Protein AF-A0A7Y3WJ70-F1 (afdb_monomer_lite)

pLDDT: mean 70.16, std 24.74, range [27.16, 98.25]

Sequence (239 aa):
RHREAVQLYAGLDAFKTLRSLTETLSRSGVKETTLDYTHDFANRRGMEDRRGQGESDVAPVAITREAEPIPDTTVPKPMPEPRPPTPPAVRTIADGGSLYQDRSDDKRDDERDHERRVLVAAVKTYAMSVEEVGRSKAMPAFERDWEAAKQLAPQVFKDAPAAMDVLRGRILDENADPVALANQLSTLPETFGALAGKTGLFGDNAERKHALSRIDALASHVRQSAKTWQRRLAAECGS

InterPro domains:
  IPR041533 Bartonella effector protein, BID domain [PF17841] (137-224)

Radius of gyration: 33.76 Å; chains: 1; bounding box: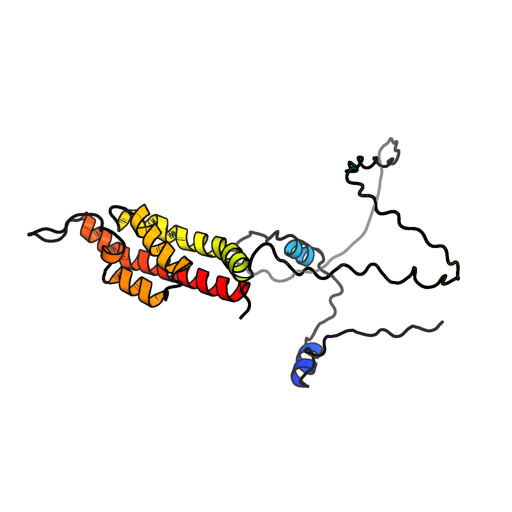 96×65×80 Å

Foldseek 3Di:
DDDDDDDDDDDPPQPPDPVSVCVVVVPPDPDPVDDCPPPVVCVVVVNDPPDDDDDDDDDDDDDDDDDYDDDDDDDDDDDDDDDDDDDDDDDDDDDDDDDDDDDDDDDDDDPPPPPPPPDDDDDPDDPDDLLRVLLVQLVVQLVVLCVQLLVLQVLQAPPSVQLSVQLVCCQRVVVHQLVVSLVCQLPPVVVSHHTPFDQDPVGTDPSNVRNNVSRNVSSVSSSVSSVSSVVSSCVSSDD

Organism: NCBI:txid1535242

Structure (mmCIF, N/CA/C/O backbone):
data_AF-A0A7Y3WJ70-F1
#
_entry.id   AF-A0A7Y3WJ70-F1
#
loop_
_atom_site.group_PDB
_atom_site.id
_atom_site.type_symbol
_atom_site.label_atom_id
_atom_site.label_alt_id
_atom_site.label_comp_id
_atom_site.label_asym_id
_atom_site.label_entity_id
_atom_site.label_seq_id
_atom_site.pdbx_PDB_ins_code
_atom_site.Cartn_x
_atom_site.Cartn_y
_atom_site.Cartn_z
_atom_site.occupancy
_atom_site.B_iso_or_equiv
_atom_site.auth_seq_id
_atom_site.auth_comp_id
_atom_site.auth_asym_id
_atom_site.auth_atom_id
_atom_site.pdbx_PDB_model_num
ATOM 1 N N . ARG A 1 1 ? 59.667 9.685 -39.565 1.00 49.00 1 ARG A N 1
ATOM 2 C CA . ARG A 1 1 ? 58.827 9.081 -38.500 1.00 49.00 1 ARG A CA 1
ATOM 3 C C . ARG A 1 1 ? 57.546 9.902 -38.424 1.00 49.00 1 ARG A C 1
ATOM 5 O O . ARG A 1 1 ? 57.574 10.969 -37.826 1.00 49.00 1 ARG A O 1
ATOM 12 N N . HIS A 1 2 ? 56.489 9.489 -39.123 1.00 39.81 2 HIS A N 1
ATOM 13 C CA . HIS A 1 2 ? 55.216 10.213 -39.088 1.00 39.81 2 HIS A CA 1
ATOM 14 C C . HIS A 1 2 ? 54.508 9.936 -37.759 1.00 39.81 2 HIS A C 1
ATOM 16 O O . HIS A 1 2 ? 54.553 8.811 -37.267 1.00 39.81 2 HIS A O 1
ATOM 22 N N . ARG A 1 3 ? 53.889 10.963 -37.170 1.00 52.44 3 ARG A N 1
ATOM 23 C CA . ARG A 1 3 ? 52.889 10.775 -36.116 1.00 52.44 3 ARG A CA 1
ATOM 24 C C . ARG A 1 3 ? 51.566 10.490 -36.812 1.00 52.44 3 ARG A C 1
ATOM 26 O O . ARG A 1 3 ? 51.105 11.316 -37.595 1.00 52.44 3 ARG A O 1
ATOM 33 N N . GLU A 1 4 ? 51.008 9.320 -36.549 1.00 49.69 4 GLU A N 1
ATOM 34 C CA . GLU A 1 4 ? 49.696 8.926 -37.052 1.00 49.69 4 GLU A CA 1
ATOM 35 C C . GLU A 1 4 ? 48.605 9.804 -36.423 1.00 49.69 4 GLU A C 1
ATOM 37 O O . GLU A 1 4 ? 48.749 10.306 -35.303 1.00 49.69 4 GLU A O 1
ATOM 42 N N . ALA A 1 5 ? 47.538 10.053 -37.182 1.00 58.72 5 ALA A N 1
ATOM 43 C CA . ALA A 1 5 ? 46.480 10.966 -36.777 1.00 58.72 5 ALA A CA 1
ATOM 44 C C . ALA A 1 5 ? 45.620 10.358 -35.659 1.00 58.72 5 ALA A C 1
ATOM 46 O O . ALA A 1 5 ? 45.110 9.248 -35.787 1.00 58.72 5 ALA A O 1
ATOM 47 N N . VAL A 1 6 ? 45.401 11.118 -34.584 1.00 56.59 6 VAL A N 1
ATOM 48 C CA . VAL A 1 6 ? 44.459 10.743 -33.523 1.00 56.59 6 VAL A CA 1
ATOM 49 C C . VAL A 1 6 ? 43.052 11.157 -33.951 1.00 56.59 6 VAL A C 1
ATOM 51 O O . VAL A 1 6 ? 42.736 12.346 -33.972 1.00 56.59 6 VAL A O 1
ATOM 54 N N . GLN A 1 7 ? 42.197 10.186 -34.274 1.00 56.03 7 GLN A N 1
ATOM 55 C CA . GLN A 1 7 ? 40.760 10.422 -34.421 1.00 56.03 7 GLN A CA 1
ATOM 56 C C . GLN A 1 7 ? 40.074 10.309 -33.056 1.00 56.03 7 GLN A C 1
ATOM 58 O O . GLN A 1 7 ? 40.053 9.245 -32.441 1.00 56.03 7 GLN A O 1
ATOM 63 N N . LEU A 1 8 ? 39.495 11.416 -32.590 1.00 55.94 8 LEU A N 1
ATOM 64 C CA . LEU A 1 8 ? 38.600 11.424 -31.436 1.00 55.94 8 LEU A CA 1
ATOM 65 C C . LEU A 1 8 ? 37.210 10.971 -31.889 1.00 55.94 8 LEU A C 1
ATOM 67 O O . LEU A 1 8 ? 36.551 11.668 -32.660 1.00 55.94 8 LEU A O 1
ATOM 71 N N . TYR A 1 9 ? 36.762 9.814 -31.405 1.00 47.84 9 TYR A N 1
ATOM 72 C CA . TYR A 1 9 ? 35.412 9.323 -31.665 1.00 47.84 9 TYR A CA 1
ATOM 73 C C . TYR A 1 9 ? 34.457 9.848 -30.589 1.00 47.84 9 TYR A C 1
ATOM 75 O O . TYR A 1 9 ? 34.466 9.380 -29.452 1.00 47.84 9 TYR A O 1
ATOM 83 N N . ALA A 1 10 ? 33.637 10.832 -30.950 1.00 57.16 10 ALA A N 1
ATOM 84 C CA . ALA A 1 10 ? 32.556 11.347 -30.119 1.00 57.16 10 ALA A CA 1
ATOM 85 C C . ALA A 1 10 ? 31.224 11.130 -30.844 1.00 57.16 10 ALA A C 1
ATOM 87 O O . ALA A 1 10 ? 31.125 11.358 -32.050 1.00 57.16 10 ALA A O 1
ATOM 88 N N . GLY A 1 11 ? 30.204 10.666 -30.118 1.00 49.38 11 GLY A N 1
ATOM 89 C CA . GLY A 1 11 ? 28.894 10.381 -30.702 1.00 49.38 11 GLY A CA 1
ATOM 90 C C . GLY A 1 11 ? 28.238 11.635 -31.287 1.00 49.38 11 GLY A C 1
ATOM 91 O O . GLY A 1 11 ? 28.309 12.709 -30.692 1.00 49.38 11 GLY A O 1
ATOM 92 N N . LEU A 1 12 ? 27.552 11.476 -32.425 1.00 55.47 12 LEU A N 1
ATOM 93 C CA . LEU A 1 12 ? 26.879 12.553 -33.174 1.00 55.47 12 LEU A CA 1
ATOM 94 C C . LEU A 1 12 ? 25.876 13.383 -32.347 1.00 55.47 12 LEU A C 1
ATOM 96 O O . LEU A 1 12 ? 25.524 14.490 -32.744 1.00 55.47 12 LEU A O 1
ATOM 100 N N . ASP A 1 13 ? 25.427 12.876 -31.198 1.00 55.19 13 ASP A N 1
ATOM 101 C CA . ASP A 1 13 ? 24.514 13.578 -30.293 1.00 55.19 13 ASP A CA 1
ATOM 102 C C . ASP A 1 13 ? 25.192 14.657 -29.419 1.00 55.19 13 ASP A C 1
ATOM 104 O O . ASP A 1 13 ? 24.539 15.606 -28.992 1.00 55.19 13 ASP A O 1
ATOM 108 N N . ALA A 1 14 ? 26.510 14.579 -29.189 1.00 55.69 14 ALA A N 1
ATOM 109 C CA . ALA A 1 14 ? 27.206 15.445 -28.225 1.00 55.69 14 ALA A CA 1
ATOM 110 C C . ALA A 1 14 ? 27.306 16.930 -28.647 1.00 55.69 14 ALA A C 1
ATOM 112 O O . ALA A 1 14 ? 27.435 17.820 -27.801 1.00 55.69 14 ALA A O 1
ATOM 113 N N . PHE A 1 15 ? 27.238 17.219 -29.952 1.00 59.03 15 PHE A N 1
ATOM 114 C CA . PHE A 1 15 ? 27.574 18.535 -30.519 1.00 59.03 15 PHE A CA 1
ATOM 115 C C . PHE A 1 15 ? 26.487 19.122 -31.432 1.00 59.03 15 PHE A C 1
ATOM 117 O O . PHE A 1 15 ? 26.787 19.898 -32.337 1.00 59.03 15 PHE A O 1
ATOM 124 N N . LYS A 1 16 ? 25.211 18.782 -31.194 1.00 66.25 16 LYS A N 1
ATOM 125 C CA . LYS A 1 16 ? 24.072 19.280 -31.994 1.00 66.25 16 LYS A CA 1
ATOM 126 C C . LYS A 1 16 ? 23.932 20.811 -32.019 1.00 66.25 16 LYS A C 1
ATOM 128 O O . LYS A 1 16 ? 23.348 21.341 -32.960 1.00 66.25 16 LYS A O 1
ATOM 133 N N . THR A 1 17 ? 24.469 21.522 -31.025 1.00 73.69 17 THR A N 1
ATOM 134 C CA . THR A 1 17 ? 24.336 22.981 -30.904 1.00 73.69 17 THR A CA 1
ATOM 135 C C . THR A 1 17 ? 25.665 23.614 -30.509 1.00 73.69 17 THR A C 1
ATOM 137 O O . THR A 1 17 ? 26.356 23.114 -29.626 1.00 73.69 17 THR A O 1
ATOM 140 N N . LEU A 1 18 ? 25.985 24.783 -31.076 1.00 74.50 18 LEU A N 1
ATOM 141 C CA . LEU A 1 18 ? 27.206 25.537 -30.752 1.00 74.50 18 LEU A CA 1
ATOM 142 C C . LEU A 1 18 ? 27.338 25.793 -29.234 1.00 74.50 18 LEU A C 1
ATOM 144 O O . LEU A 1 18 ? 28.426 25.671 -28.687 1.00 74.50 18 LEU A O 1
ATOM 148 N N . ARG A 1 19 ? 26.214 26.004 -28.527 1.00 69.00 19 ARG A N 1
ATOM 149 C CA . ARG A 1 19 ? 26.163 26.095 -27.056 1.00 69.00 19 ARG A CA 1
ATOM 150 C C . ARG A 1 19 ? 26.680 24.834 -26.340 1.00 69.00 19 ARG A C 1
ATOM 152 O O . ARG A 1 19 ? 27.421 25.004 -25.384 1.00 69.00 19 ARG A O 1
ATOM 159 N N . SER A 1 20 ? 26.341 23.611 -26.771 1.00 69.00 20 SER A N 1
ATOM 160 C CA . SER A 1 20 ? 26.819 22.386 -26.092 1.00 69.00 20 SER A CA 1
ATOM 161 C C . SER A 1 20 ? 28.305 22.132 -26.355 1.00 69.00 20 SER A C 1
ATOM 163 O O . SER A 1 20 ? 29.033 21.676 -25.472 1.00 69.00 20 SER A O 1
ATOM 165 N N . LEU A 1 21 ? 28.788 22.509 -27.544 1.00 69.56 21 LEU A N 1
ATOM 166 C CA . LEU A 1 21 ? 30.216 22.533 -27.853 1.00 69.56 21 LEU A CA 1
ATOM 167 C C . LEU A 1 21 ? 30.958 23.557 -26.976 1.00 69.56 21 LEU A C 1
ATOM 169 O O . LEU A 1 21 ? 31.993 23.231 -26.403 1.00 69.56 21 LEU A O 1
ATOM 173 N N . THR A 1 22 ? 30.424 24.771 -26.809 1.00 71.19 22 THR A N 1
ATOM 174 C CA . THR A 1 22 ? 31.002 25.754 -25.882 1.00 71.19 22 THR A CA 1
ATOM 175 C C . THR A 1 22 ? 30.964 25.243 -24.445 1.00 71.19 22 THR A C 1
ATOM 177 O O . THR A 1 22 ? 31.987 25.269 -23.788 1.00 71.19 22 THR A O 1
ATOM 180 N N . GLU A 1 23 ? 29.848 24.710 -23.954 1.00 69.31 23 GLU A N 1
ATOM 181 C CA . GLU A 1 23 ? 29.721 24.228 -22.571 1.00 69.31 23 GLU A CA 1
ATOM 182 C C . GLU A 1 23 ? 30.689 23.076 -22.243 1.00 69.31 23 GLU A C 1
ATOM 184 O O . GLU A 1 23 ? 31.292 23.060 -21.170 1.00 69.31 23 GLU A O 1
ATOM 189 N N . THR A 1 24 ? 30.923 22.161 -23.190 1.00 66.12 24 THR A N 1
ATOM 190 C CA . THR A 1 24 ? 31.917 21.082 -23.034 1.00 66.12 24 THR A CA 1
ATOM 191 C C . THR A 1 24 ? 33.363 21.584 -23.093 1.00 66.12 24 THR A C 1
ATOM 193 O O . THR A 1 24 ? 34.186 21.126 -22.299 1.00 66.12 24 THR A O 1
ATOM 196 N N . LEU A 1 25 ? 33.681 22.543 -23.972 1.00 64.62 25 LEU A N 1
ATOM 197 C CA . LEU A 1 25 ? 35.025 23.131 -24.103 1.00 64.62 25 LEU A CA 1
ATOM 198 C C . LEU A 1 25 ? 35.341 24.211 -23.051 1.00 64.62 25 LEU A C 1
ATOM 200 O O . LEU A 1 25 ? 36.508 24.454 -22.755 1.00 64.62 25 LEU A O 1
ATOM 204 N N . SER A 1 26 ? 34.323 24.859 -22.483 1.00 62.66 26 SER A N 1
ATOM 205 C CA . SER A 1 26 ? 34.432 25.921 -21.474 1.00 62.66 26 SER A CA 1
ATOM 206 C C . SER A 1 26 ? 34.402 25.400 -20.038 1.00 62.66 26 SER A C 1
ATOM 208 O O . SER A 1 26 ? 34.471 26.209 -19.112 1.00 62.66 26 SER A O 1
ATOM 210 N N . ARG A 1 27 ? 34.373 24.076 -19.815 1.00 59.94 27 ARG A N 1
ATOM 211 C CA . ARG A 1 27 ? 34.758 23.519 -18.510 1.00 59.94 27 ARG A CA 1
ATOM 212 C C . ARG A 1 27 ? 36.210 23.923 -18.258 1.00 59.94 27 ARG A C 1
ATOM 214 O O . ARG A 1 27 ? 37.121 23.379 -18.879 1.00 59.94 27 ARG A O 1
ATOM 221 N N . SER A 1 28 ? 36.415 24.891 -17.366 1.00 54.97 28 SER A N 1
ATOM 222 C CA . SER A 1 28 ? 37.716 25.471 -17.023 1.00 54.97 28 SER A CA 1
ATOM 223 C C . SER A 1 28 ? 38.567 24.493 -16.206 1.00 54.97 28 SER A C 1
ATOM 225 O O . SER A 1 28 ? 38.854 24.711 -15.030 1.00 54.97 28 SER A O 1
ATOM 227 N N . GLY A 1 29 ? 38.943 23.382 -16.835 1.00 53.50 29 GLY A N 1
ATOM 228 C CA . GLY A 1 29 ? 39.847 22.395 -16.280 1.00 53.50 29 GLY A CA 1
ATOM 229 C C . GLY A 1 29 ? 41.272 22.924 -16.307 1.00 53.50 29 GLY A C 1
ATOM 230 O O . GLY A 1 29 ? 41.981 22.766 -17.304 1.00 53.50 29 GLY A O 1
ATOM 231 N N . VAL A 1 30 ? 41.715 23.487 -15.180 1.00 54.38 30 VAL A N 1
ATOM 232 C CA . VAL A 1 30 ? 43.126 23.363 -14.799 1.00 54.38 30 VAL A CA 1
ATOM 233 C C . VAL A 1 30 ? 43.472 21.880 -14.912 1.00 54.38 30 VAL A C 1
ATOM 235 O O . VAL A 1 30 ? 42.734 21.028 -14.417 1.00 54.38 30 VAL A O 1
ATOM 238 N N . LYS A 1 31 ? 44.545 21.557 -15.637 1.00 53.59 31 LYS A N 1
ATOM 239 C CA . LYS A 1 31 ? 44.941 20.167 -15.867 1.00 53.59 31 LYS A CA 1
ATOM 240 C C . LYS A 1 31 ? 45.586 19.597 -14.610 1.00 53.59 31 LYS A C 1
ATOM 242 O O . LYS A 1 31 ? 46.809 19.524 -14.530 1.00 53.59 31 LYS A O 1
ATOM 247 N N . GLU A 1 32 ? 44.769 19.173 -13.655 1.00 51.19 32 GLU A N 1
ATOM 248 C CA . GLU A 1 32 ? 45.235 18.245 -12.634 1.00 51.19 32 GLU A CA 1
ATOM 249 C C . GLU A 1 32 ? 45.581 16.919 -13.315 1.00 51.19 32 GLU A C 1
ATOM 251 O O . GLU A 1 32 ? 44.757 16.288 -13.977 1.00 51.19 32 GLU A O 1
ATOM 256 N N . THR A 1 33 ? 46.852 16.535 -13.226 1.00 58.53 33 THR A N 1
ATOM 257 C CA . THR A 1 33 ? 47.396 15.327 -13.861 1.00 58.53 33 THR A CA 1
ATOM 258 C C . THR A 1 33 ? 47.302 14.092 -12.963 1.00 58.53 33 THR A C 1
ATOM 260 O O . THR A 1 33 ? 47.876 13.054 -13.288 1.00 58.53 33 THR A O 1
ATOM 263 N N . THR A 1 34 ? 46.600 14.201 -11.836 1.00 56.38 34 THR A N 1
ATOM 264 C CA . THR A 1 34 ? 46.362 13.109 -10.890 1.00 56.38 34 THR A CA 1
ATOM 265 C C . THR A 1 34 ? 45.052 12.434 -11.261 1.00 56.38 34 THR A C 1
ATOM 267 O O . THR A 1 34 ? 43.979 13.010 -11.125 1.00 56.38 34 THR A O 1
ATOM 270 N N . LEU A 1 35 ? 45.144 11.218 -11.792 1.00 62.56 35 LEU A N 1
ATOM 271 C CA . LEU A 1 35 ? 43.977 10.448 -12.200 1.00 62.56 35 LEU A CA 1
ATOM 272 C C . LEU A 1 35 ? 43.551 9.568 -11.016 1.00 62.56 35 LEU A C 1
ATOM 274 O O . LEU A 1 35 ? 44.241 8.603 -10.689 1.00 62.56 35 LEU A O 1
ATOM 278 N N . ASP A 1 36 ? 42.439 9.914 -10.362 1.00 55.78 36 ASP A N 1
ATOM 279 C CA . ASP A 1 36 ? 41.908 9.187 -9.198 1.00 55.78 36 ASP A CA 1
ATOM 280 C C . ASP A 1 36 ? 41.272 7.845 -9.598 1.00 55.78 36 ASP A C 1
ATOM 282 O O . ASP A 1 36 ? 40.054 7.658 -9.640 1.00 55.78 36 ASP A O 1
ATOM 286 N N . TYR A 1 37 ? 42.133 6.864 -9.881 1.00 50.88 37 TYR A N 1
ATOM 287 C CA . TYR A 1 37 ? 41.747 5.496 -10.246 1.00 50.88 37 TYR A CA 1
ATOM 288 C C . TYR A 1 37 ? 40.945 4.759 -9.156 1.00 50.88 37 TYR A C 1
ATOM 290 O O . TYR A 1 37 ? 40.334 3.731 -9.440 1.00 50.88 37 TYR A O 1
ATOM 298 N N . THR A 1 38 ? 40.951 5.240 -7.912 1.00 57.88 38 THR A N 1
ATOM 299 C CA . THR A 1 38 ? 40.309 4.600 -6.752 1.00 57.88 38 THR A CA 1
ATOM 300 C C . THR A 1 38 ? 38.786 4.745 -6.772 1.00 57.88 38 THR A C 1
ATOM 302 O O . THR A 1 38 ? 38.076 3.758 -6.573 1.00 57.88 38 THR A O 1
ATOM 305 N N . HIS A 1 39 ? 38.274 5.943 -7.064 1.00 54.75 39 HIS A N 1
ATOM 306 C CA . HIS A 1 39 ? 36.840 6.241 -7.002 1.00 54.75 39 HIS A CA 1
ATOM 307 C C . HIS A 1 39 ? 36.058 5.579 -8.153 1.00 54.75 39 HIS A C 1
ATOM 309 O O . HIS A 1 39 ? 35.032 4.930 -7.934 1.00 54.75 39 HIS A O 1
ATOM 315 N N . ASP A 1 40 ? 36.591 5.645 -9.378 1.00 58.12 40 ASP A N 1
ATOM 316 C CA . ASP A 1 40 ? 35.952 5.049 -10.563 1.00 58.12 40 ASP A CA 1
ATOM 317 C C . ASP A 1 40 ? 35.996 3.502 -10.541 1.00 58.12 40 ASP A C 1
ATOM 319 O O . ASP A 1 40 ? 35.135 2.829 -11.115 1.00 58.12 40 ASP A O 1
ATOM 323 N N . PHE A 1 41 ? 36.967 2.918 -9.824 1.00 59.12 41 PHE A N 1
ATOM 324 C CA . PHE A 1 41 ? 37.061 1.474 -9.587 1.00 59.12 41 PHE A CA 1
ATOM 325 C C . PHE A 1 41 ? 36.022 0.970 -8.570 1.00 59.12 41 PHE A C 1
ATOM 327 O O . PHE A 1 41 ? 35.424 -0.089 -8.785 1.00 59.12 41 PHE A O 1
ATOM 334 N N . ALA A 1 42 ? 35.770 1.725 -7.493 1.00 58.09 42 ALA A N 1
ATOM 335 C CA . ALA A 1 42 ? 34.791 1.366 -6.462 1.00 58.09 42 ALA A CA 1
ATOM 336 C C . ALA A 1 42 ? 33.353 1.332 -7.015 1.00 58.09 42 ALA A C 1
ATOM 338 O O . ALA A 1 42 ? 32.647 0.326 -6.861 1.00 58.09 42 ALA A O 1
ATOM 339 N N . ASN A 1 43 ? 32.962 2.373 -7.763 1.00 59.28 43 ASN A N 1
ATOM 340 C CA . ASN A 1 43 ? 31.630 2.486 -8.369 1.00 59.28 43 ASN A CA 1
ATOM 341 C C . ASN A 1 43 ? 31.309 1.315 -9.316 1.00 59.28 43 ASN A C 1
ATOM 343 O O . ASN A 1 43 ? 30.205 0.770 -9.277 1.00 59.28 43 ASN A O 1
ATOM 347 N N . ARG A 1 44 ? 32.279 0.844 -10.116 1.00 65.19 44 ARG A N 1
ATOM 348 C CA . ARG A 1 44 ? 32.072 -0.283 -11.052 1.00 65.19 44 ARG A CA 1
ATOM 349 C C . ARG A 1 44 ? 31.923 -1.652 -10.379 1.00 65.19 44 ARG A C 1
ATOM 351 O O . ARG A 1 44 ? 31.487 -2.592 -11.042 1.00 65.19 44 ARG A O 1
ATOM 358 N N . ARG A 1 45 ? 32.264 -1.787 -9.092 1.00 62.62 45 ARG A N 1
ATOM 359 C CA . ARG A 1 45 ? 32.023 -3.007 -8.295 1.00 62.62 45 ARG A CA 1
ATOM 360 C C . ARG A 1 45 ? 30.820 -2.913 -7.352 1.00 62.62 45 ARG A C 1
ATOM 362 O O . ARG A 1 45 ? 30.529 -3.903 -6.686 1.00 62.62 45 ARG A O 1
ATOM 369 N N . GLY A 1 46 ? 30.127 -1.774 -7.287 1.00 51.12 46 GLY A N 1
ATOM 370 C CA . GLY A 1 46 ? 29.004 -1.579 -6.361 1.00 51.12 46 GLY A CA 1
ATOM 371 C C . GLY A 1 46 ? 29.421 -1.528 -4.885 1.00 51.12 46 GLY A C 1
ATOM 372 O O . GLY A 1 46 ? 28.628 -1.878 -4.015 1.00 51.12 46 GLY A O 1
ATOM 373 N N . MET A 1 47 ? 30.664 -1.123 -4.605 1.00 54.19 47 MET A N 1
ATOM 374 C CA . MET A 1 47 ? 31.163 -0.903 -3.246 1.00 54.19 47 MET A CA 1
ATOM 375 C C . MET A 1 47 ? 31.042 0.585 -2.912 1.00 54.19 47 MET A C 1
ATOM 377 O O . MET A 1 47 ? 31.953 1.361 -3.176 1.00 54.19 47 MET A O 1
ATOM 381 N N . GLU A 1 48 ? 29.885 0.977 -2.384 1.00 52.75 48 GLU A N 1
ATOM 382 C CA . GLU A 1 48 ? 29.591 2.360 -1.997 1.00 52.75 48 GLU A CA 1
ATOM 383 C C . GLU A 1 48 ? 30.151 2.648 -0.589 1.00 52.75 48 GLU A C 1
ATOM 385 O O . GLU A 1 48 ? 29.888 1.896 0.358 1.00 52.75 48 GLU A O 1
ATOM 390 N N . ASP A 1 49 ? 30.925 3.727 -0.433 1.00 50.91 49 ASP A N 1
ATOM 391 C CA . ASP A 1 49 ? 31.521 4.112 0.852 1.00 50.91 49 ASP A CA 1
ATOM 392 C C . ASP A 1 49 ? 30.445 4.572 1.849 1.00 50.91 49 ASP A C 1
ATOM 394 O O . ASP A 1 49 ? 30.028 5.730 1.890 1.00 50.91 49 ASP A O 1
ATOM 398 N N . ARG A 1 50 ? 30.000 3.656 2.718 1.00 52.66 50 ARG A N 1
ATOM 399 C CA . ARG A 1 50 ? 29.064 3.963 3.810 1.00 52.66 50 ARG A CA 1
ATOM 400 C C . ARG A 1 50 ? 29.761 4.696 4.968 1.00 52.66 50 ARG A C 1
ATOM 402 O O . ARG A 1 50 ? 29.941 4.130 6.049 1.00 52.66 50 ARG A O 1
ATOM 409 N N . ARG A 1 51 ? 30.095 5.973 4.762 1.00 40.69 51 ARG A N 1
ATOM 410 C CA . ARG A 1 51 ? 30.339 7.006 5.792 1.00 40.69 51 ARG A CA 1
ATOM 411 C C . ARG A 1 51 ? 29.904 8.353 5.195 1.00 40.69 51 ARG A C 1
ATOM 413 O O . ARG A 1 51 ? 30.249 8.640 4.064 1.00 40.69 51 ARG A O 1
ATOM 420 N N . GLY A 1 52 ? 29.140 9.217 5.849 1.00 37.94 52 GLY A N 1
ATOM 421 C CA . GLY A 1 52 ? 28.837 9.332 7.274 1.00 37.94 52 GLY A CA 1
ATOM 422 C C . GLY A 1 52 ? 28.993 10.808 7.650 1.00 37.94 52 GLY A C 1
ATOM 423 O O . GLY A 1 52 ? 30.076 11.354 7.489 1.00 37.94 52 GLY A O 1
ATOM 424 N N . GLN A 1 53 ? 27.906 11.452 8.078 1.00 39.19 53 GLN A N 1
ATOM 425 C CA . GLN A 1 53 ? 27.828 12.890 8.381 1.00 39.19 53 GLN A CA 1
ATOM 426 C C . GLN A 1 53 ? 28.925 13.390 9.342 1.00 39.19 53 GLN A C 1
ATOM 428 O O . GLN A 1 53 ? 29.196 12.741 10.350 1.00 39.19 53 GLN A O 1
ATOM 433 N N . GLY A 1 54 ? 29.471 14.582 9.076 1.00 33.97 54 GLY A N 1
ATOM 434 C CA . GLY A 1 54 ? 30.354 15.312 9.993 1.00 33.97 54 GLY A CA 1
ATOM 435 C C . GLY A 1 54 ? 30.838 16.642 9.405 1.00 33.97 54 GLY A C 1
ATOM 436 O O . GLY A 1 54 ? 31.382 16.667 8.305 1.00 33.97 54 GLY A O 1
ATOM 437 N N . GLU A 1 55 ? 30.611 17.743 10.121 1.00 39.50 55 GLU A N 1
ATOM 438 C CA . GLU A 1 55 ? 31.090 19.093 9.782 1.00 39.50 55 GLU A CA 1
ATOM 439 C C . GLU A 1 55 ? 32.602 19.250 10.025 1.00 39.50 55 GLU A C 1
ATOM 441 O O . GLU A 1 55 ? 33.154 18.586 10.903 1.00 39.50 55 GLU A O 1
ATOM 446 N N . SER A 1 56 ? 33.254 20.197 9.333 1.00 34.38 56 SER A N 1
ATOM 447 C CA . SER A 1 56 ? 33.884 21.408 9.929 1.00 34.38 56 SER A CA 1
ATOM 448 C C . SER A 1 56 ? 35.031 21.997 9.083 1.00 34.38 56 SER A C 1
ATOM 450 O O . SER A 1 56 ? 35.727 21.289 8.358 1.00 34.38 56 SER A O 1
ATOM 452 N N . ASP A 1 57 ? 35.205 23.321 9.179 1.00 38.88 57 ASP A N 1
ATOM 453 C CA . ASP A 1 57 ? 36.304 24.097 8.585 1.00 38.88 57 ASP A CA 1
ATOM 454 C C . ASP A 1 57 ? 37.698 23.638 9.047 1.00 38.88 57 ASP A C 1
ATOM 456 O O . ASP A 1 57 ? 37.960 23.636 10.249 1.00 38.88 57 ASP A O 1
ATOM 460 N N . VAL A 1 58 ? 38.644 23.459 8.110 1.00 35.25 58 VAL A N 1
ATOM 461 C CA . VAL A 1 58 ? 40.057 23.852 8.317 1.00 35.25 58 VAL A CA 1
ATOM 462 C C . VAL A 1 58 ? 40.692 24.321 6.995 1.00 35.25 58 VAL A C 1
ATOM 464 O O . VAL A 1 58 ? 40.535 23.695 5.950 1.00 35.25 58 VAL A O 1
ATOM 467 N N . ALA A 1 59 ? 41.438 25.428 7.056 1.00 31.52 59 ALA A N 1
ATOM 468 C CA . ALA A 1 59 ? 42.202 26.023 5.954 1.00 31.52 59 ALA A CA 1
ATOM 469 C C . ALA A 1 59 ? 43.471 25.212 5.567 1.00 31.52 59 ALA A C 1
ATOM 471 O O . ALA A 1 59 ? 43.954 24.410 6.369 1.00 31.52 59 ALA A O 1
ATOM 472 N N . PRO A 1 60 ? 44.065 25.423 4.372 1.00 35.28 60 PRO A N 1
ATOM 473 C CA . PRO A 1 60 ? 45.237 24.664 3.927 1.00 35.28 60 PRO A CA 1
ATOM 474 C C . PRO A 1 60 ? 46.540 25.159 4.575 1.00 35.28 60 PRO A C 1
ATOM 476 O O . PRO A 1 60 ? 46.790 26.363 4.640 1.00 35.28 60 PRO A O 1
ATOM 479 N N . VAL A 1 61 ? 47.424 24.233 4.970 1.00 32.03 61 VAL A N 1
ATOM 480 C CA . VAL A 1 61 ? 48.772 24.553 5.477 1.00 32.03 61 VAL A CA 1
ATOM 481 C C . VAL A 1 61 ? 49.865 23.830 4.682 1.00 32.03 61 VAL A C 1
ATOM 483 O O . VAL A 1 61 ? 49.939 22.609 4.664 1.00 32.03 61 VAL A O 1
ATOM 486 N N . ALA A 1 62 ? 50.683 24.669 4.041 1.00 29.55 62 ALA A N 1
ATOM 487 C CA . ALA A 1 62 ? 52.087 24.572 3.618 1.00 29.55 62 ALA A CA 1
ATOM 488 C C . ALA A 1 62 ? 52.837 23.220 3.493 1.00 29.55 62 ALA A C 1
ATOM 490 O O . ALA A 1 62 ? 52.825 22.351 4.358 1.00 29.55 62 ALA A O 1
ATOM 491 N N . ILE A 1 63 ? 53.658 23.168 2.436 1.00 33.97 63 ILE A N 1
ATOM 492 C CA . ILE A 1 63 ? 54.646 22.131 2.105 1.00 33.97 63 ILE A CA 1
ATOM 493 C C . ILE A 1 63 ? 56.046 22.530 2.615 1.00 33.97 63 ILE A C 1
ATOM 495 O O . ILE A 1 63 ? 56.515 23.615 2.275 1.00 33.97 63 ILE A O 1
ATOM 499 N N . THR A 1 64 ? 56.755 21.601 3.268 1.00 29.95 64 THR A N 1
ATOM 500 C CA . THR A 1 64 ? 58.223 21.603 3.507 1.00 29.95 64 THR A CA 1
ATOM 501 C C . THR A 1 64 ? 58.652 20.117 3.547 1.00 29.95 64 THR A C 1
ATOM 503 O O . THR A 1 64 ? 58.035 19.356 4.284 1.00 29.95 64 THR A O 1
ATOM 506 N N . ARG A 1 65 ? 59.451 19.549 2.620 1.00 31.14 65 ARG A N 1
ATOM 507 C CA . ARG A 1 65 ? 60.940 19.554 2.536 1.00 31.14 65 ARG A CA 1
ATOM 508 C C . ARG A 1 65 ? 61.649 19.116 3.851 1.00 31.14 65 ARG A C 1
ATOM 510 O O . ARG A 1 65 ? 61.195 19.519 4.908 1.00 31.14 65 ARG A O 1
ATOM 517 N N . GLU A 1 66 ? 62.757 18.351 3.899 1.00 27.95 66 GLU A N 1
ATOM 518 C CA . GLU A 1 66 ? 63.638 17.729 2.881 1.00 27.95 66 GLU A CA 1
ATOM 519 C C . GLU A 1 66 ? 64.616 16.651 3.483 1.00 27.95 66 GLU A C 1
ATOM 521 O O . GLU A 1 66 ? 64.944 16.722 4.658 1.00 27.95 66 GLU A O 1
ATOM 526 N N . ALA A 1 67 ? 65.046 15.669 2.660 1.00 30.84 67 ALA A N 1
ATOM 527 C CA . ALA A 1 67 ? 66.309 14.863 2.622 1.00 30.84 67 ALA A CA 1
ATOM 528 C C . ALA A 1 67 ? 66.991 14.110 3.832 1.00 30.84 67 ALA A C 1
ATOM 530 O O . ALA A 1 67 ? 67.582 14.736 4.700 1.00 30.84 67 ALA A O 1
ATOM 531 N N . GLU A 1 68 ? 67.137 12.767 3.673 1.00 29.95 68 GLU A N 1
ATOM 532 C CA . GLU A 1 68 ? 68.364 11.903 3.859 1.00 29.95 68 GLU A CA 1
ATOM 533 C C . GLU A 1 68 ? 69.022 11.629 5.274 1.00 29.95 68 GLU A C 1
ATOM 535 O O . GLU A 1 68 ? 68.604 12.236 6.253 1.00 29.95 68 GLU A O 1
ATOM 540 N N . PRO A 1 69 ? 70.051 10.731 5.453 1.00 37.00 69 PRO A N 1
ATOM 541 C CA . PRO A 1 69 ? 70.088 9.254 5.210 1.00 37.00 69 PRO A CA 1
ATOM 542 C C . PRO A 1 69 ? 70.884 8.361 6.260 1.00 37.00 69 PRO A C 1
ATOM 544 O O . PRO A 1 69 ? 71.519 8.894 7.161 1.00 37.00 69 PRO A O 1
ATOM 547 N N . ILE A 1 70 ? 70.951 7.013 6.049 1.00 34.16 70 ILE A N 1
ATOM 548 C CA . ILE A 1 70 ? 71.867 5.929 6.607 1.00 34.16 70 ILE A CA 1
ATOM 549 C C . ILE A 1 70 ? 71.963 5.657 8.153 1.00 34.16 70 ILE A C 1
ATOM 551 O O . ILE A 1 70 ? 71.575 6.525 8.926 1.00 34.16 70 ILE A O 1
ATOM 555 N N . PRO A 1 71 ? 72.524 4.512 8.670 1.00 38.62 71 PRO A N 1
ATOM 556 C CA . PRO A 1 71 ? 72.828 3.184 8.079 1.00 38.62 71 PRO A CA 1
ATOM 557 C C . PRO A 1 71 ? 72.442 1.891 8.881 1.00 38.62 71 PRO A C 1
ATOM 559 O O . PRO A 1 71 ? 72.421 1.844 10.105 1.00 38.62 71 PRO A O 1
ATOM 562 N N . ASP A 1 72 ? 72.253 0.824 8.094 1.00 27.16 72 ASP A N 1
ATOM 563 C CA . ASP A 1 72 ? 72.462 -0.641 8.245 1.00 27.16 72 ASP A CA 1
ATOM 564 C C . ASP A 1 72 ? 72.854 -1.334 9.582 1.00 27.16 72 ASP A C 1
ATOM 566 O O . ASP A 1 72 ? 73.877 -1.036 10.200 1.00 27.16 72 ASP A O 1
ATOM 570 N N . THR A 1 73 ? 72.077 -2.382 9.919 1.00 28.95 73 THR A N 1
ATOM 571 C CA . THR A 1 73 ? 72.459 -3.681 10.546 1.00 28.95 73 THR A CA 1
ATOM 572 C C . THR A 1 73 ? 71.185 -4.551 10.736 1.00 28.95 73 THR A C 1
ATOM 574 O O . THR A 1 73 ? 70.151 -4.019 11.124 1.00 28.95 73 THR A O 1
ATOM 577 N N . THR A 1 74 ? 71.102 -5.880 10.527 1.00 30.11 74 THR A N 1
ATOM 578 C CA . THR A 1 74 ? 71.982 -6.871 9.854 1.00 30.11 74 THR A CA 1
ATOM 579 C C . THR A 1 74 ? 71.191 -8.167 9.518 1.00 30.11 74 THR A C 1
ATOM 581 O O . THR A 1 74 ? 70.567 -8.714 10.416 1.00 30.11 74 THR A O 1
ATOM 584 N N . VAL A 1 75 ? 71.276 -8.660 8.264 1.00 38.19 75 VAL A N 1
ATOM 585 C CA . VAL A 1 75 ? 71.570 -10.059 7.784 1.00 38.19 75 VAL A CA 1
ATOM 586 C C . VAL A 1 75 ? 70.824 -11.302 8.387 1.00 38.19 75 VAL A C 1
ATOM 588 O O . VAL A 1 75 ? 70.713 -11.362 9.605 1.00 38.19 75 VAL A O 1
ATOM 591 N N . PRO A 1 76 ? 70.437 -12.387 7.630 1.00 40.47 76 PRO A N 1
ATOM 592 C CA . PRO A 1 76 ? 70.619 -12.720 6.192 1.00 40.47 76 PRO A CA 1
ATOM 593 C C . PRO A 1 76 ? 69.356 -13.142 5.365 1.00 40.47 76 PRO A C 1
ATOM 595 O O . PRO A 1 76 ? 68.269 -13.396 5.873 1.00 40.47 76 PRO A O 1
ATOM 598 N N . LYS A 1 77 ? 69.583 -13.290 4.044 1.00 34.22 77 LYS A N 1
ATOM 599 C CA . LYS A 1 77 ? 68.771 -13.926 2.962 1.00 34.22 77 LYS A CA 1
ATOM 600 C C . LYS A 1 77 ? 68.616 -15.476 3.138 1.00 34.22 77 LYS A C 1
ATOM 602 O O . LYS A 1 77 ? 69.347 -16.000 3.976 1.00 34.22 77 LYS A O 1
ATOM 607 N N . PRO A 1 78 ? 67.794 -16.244 2.352 1.00 37.06 78 PRO A N 1
ATOM 608 C CA . PRO A 1 78 ? 67.554 -16.081 0.903 1.00 37.06 78 PRO A CA 1
ATOM 609 C C . PRO A 1 78 ? 66.125 -16.278 0.331 1.00 37.06 78 PRO A C 1
ATOM 611 O O . PRO A 1 78 ? 65.231 -16.872 0.918 1.00 37.06 78 PRO A O 1
ATOM 614 N N . MET A 1 79 ? 65.992 -15.791 -0.908 1.00 34.72 79 MET A N 1
ATOM 615 C CA . MET A 1 79 ? 64.911 -16.001 -1.890 1.00 34.72 79 MET A CA 1
ATOM 616 C C . MET A 1 79 ? 64.938 -17.452 -2.440 1.00 34.72 79 MET A C 1
ATOM 618 O O . MET A 1 79 ? 66.000 -18.079 -2.376 1.00 34.72 79 MET A O 1
ATOM 622 N N . PRO A 1 80 ? 63.848 -17.977 -3.040 1.00 40.25 80 PRO A N 1
ATOM 623 C CA . PRO A 1 80 ? 63.614 -17.720 -4.470 1.00 40.25 80 PRO A CA 1
ATOM 624 C C . PRO A 1 80 ? 62.145 -17.481 -4.888 1.00 40.25 80 PRO A C 1
ATOM 626 O O . PRO A 1 80 ? 61.201 -17.712 -4.140 1.00 40.25 80 PRO A O 1
ATOM 629 N N . GLU A 1 81 ? 61.999 -17.001 -6.125 1.00 36.94 81 GLU A N 1
ATOM 630 C CA . GLU A 1 81 ? 60.764 -16.583 -6.812 1.00 36.94 81 GLU A CA 1
ATOM 631 C C . GLU A 1 81 ? 59.808 -17.729 -7.248 1.00 36.94 81 GLU A C 1
ATOM 633 O O . GLU A 1 81 ? 60.164 -18.910 -7.164 1.00 36.94 81 GLU A O 1
ATOM 638 N N . PRO A 1 82 ? 58.570 -17.406 -7.693 1.00 40.12 82 PRO A N 1
ATOM 639 C CA . PRO A 1 82 ? 57.470 -18.367 -7.781 1.00 40.12 82 PRO A CA 1
ATOM 640 C C . PRO A 1 82 ? 57.466 -19.223 -9.056 1.00 40.12 82 PRO A C 1
ATOM 642 O O . PRO A 1 82 ? 57.930 -18.823 -10.121 1.00 40.12 82 PRO A O 1
ATOM 645 N N . ARG A 1 83 ? 56.814 -20.389 -8.966 1.00 37.72 83 ARG A N 1
ATOM 646 C CA . ARG A 1 83 ? 56.363 -21.182 -10.123 1.00 37.72 83 ARG A CA 1
ATOM 647 C C . ARG A 1 83 ? 54.829 -21.146 -10.212 1.00 37.72 83 ARG A C 1
ATOM 649 O O . ARG A 1 83 ? 54.180 -21.183 -9.166 1.00 37.72 83 ARG A O 1
ATOM 656 N N . PRO A 1 84 ? 54.243 -21.050 -11.420 1.00 42.16 84 PRO A N 1
ATOM 657 C CA . PRO A 1 84 ? 52.808 -20.829 -11.588 1.00 42.16 84 PRO A CA 1
ATOM 658 C C . PRO A 1 84 ? 51.982 -22.091 -11.274 1.00 42.16 84 PRO A C 1
ATOM 660 O O . PRO A 1 84 ? 52.399 -23.192 -11.645 1.00 42.16 84 PRO A O 1
ATOM 663 N N . PRO A 1 85 ? 50.801 -21.962 -10.640 1.00 44.44 85 PRO A N 1
ATOM 664 C CA . PRO A 1 85 ? 49.881 -23.076 -10.452 1.00 44.44 85 PRO A CA 1
ATOM 665 C C . PRO A 1 85 ? 49.118 -23.408 -11.744 1.00 44.44 85 PRO A C 1
ATOM 667 O O . PRO A 1 85 ? 48.623 -22.529 -12.450 1.00 44.44 85 PRO A O 1
ATOM 670 N N . THR A 1 86 ? 48.995 -24.703 -12.022 1.00 44.50 86 THR A N 1
ATOM 671 C CA . THR A 1 86 ? 48.241 -25.277 -13.144 1.00 44.50 86 THR A CA 1
ATOM 672 C C . THR A 1 86 ? 46.741 -24.951 -13.042 1.00 44.50 86 THR A C 1
ATOM 674 O O . THR A 1 86 ? 46.171 -25.127 -11.962 1.00 44.50 86 THR A O 1
ATOM 677 N N . PRO A 1 87 ? 46.054 -24.539 -14.127 1.00 46.59 87 PRO A N 1
ATOM 678 C CA . PRO A 1 87 ? 44.600 -24.384 -14.108 1.00 46.59 87 PRO A CA 1
ATOM 679 C C . PRO A 1 87 ? 43.889 -25.754 -14.052 1.00 46.59 87 PRO A C 1
ATOM 681 O O . PRO A 1 87 ? 44.360 -26.713 -14.670 1.00 46.59 87 PRO A O 1
ATOM 684 N N . PRO A 1 88 ? 42.755 -25.877 -13.336 1.00 39.34 88 PRO A N 1
ATOM 685 C CA . PRO A 1 88 ? 42.012 -27.131 -13.234 1.00 39.34 88 PRO A CA 1
ATOM 686 C C . PRO A 1 88 ? 41.296 -27.487 -14.544 1.00 39.34 88 PRO A C 1
ATOM 688 O O . PRO A 1 88 ? 40.799 -26.619 -15.262 1.00 39.34 88 PRO A O 1
ATOM 691 N N . ALA A 1 89 ? 41.208 -28.787 -14.831 1.00 35.94 89 ALA A N 1
ATOM 692 C CA . ALA A 1 89 ? 40.577 -29.306 -16.038 1.00 35.94 89 ALA A CA 1
ATOM 693 C C . ALA A 1 89 ? 39.073 -28.979 -16.097 1.00 35.94 89 ALA A C 1
ATOM 695 O O . ALA A 1 89 ? 38.291 -29.412 -15.245 1.00 35.94 89 ALA A O 1
ATOM 696 N N . VAL A 1 90 ? 38.658 -28.270 -17.149 1.00 37.72 90 VAL A N 1
ATOM 697 C CA . VAL A 1 90 ? 37.243 -28.120 -17.506 1.00 37.72 90 VAL A CA 1
ATOM 698 C C . VAL A 1 90 ? 36.742 -29.454 -18.057 1.00 37.72 90 VAL A C 1
ATOM 700 O O . VAL A 1 90 ? 37.352 -30.041 -18.948 1.00 37.72 90 VAL A O 1
ATOM 703 N N . ARG A 1 91 ? 35.626 -29.946 -17.513 1.00 38.88 91 ARG A N 1
ATOM 704 C CA . ARG A 1 91 ? 34.992 -31.191 -17.956 1.00 38.88 91 ARG A CA 1
ATOM 705 C C . ARG A 1 91 ? 34.378 -31.005 -19.344 1.00 38.88 91 ARG A C 1
ATOM 707 O O . ARG A 1 91 ? 33.376 -30.308 -19.479 1.00 38.88 91 ARG A O 1
ATOM 714 N N . THR A 1 92 ? 34.943 -31.668 -20.348 1.00 31.52 92 THR A N 1
ATOM 715 C CA . THR A 1 92 ? 34.312 -31.822 -21.663 1.00 31.52 92 THR A CA 1
ATOM 716 C C . THR A 1 92 ? 33.019 -32.617 -21.518 1.00 31.52 92 THR A C 1
ATOM 718 O O . THR A 1 92 ? 33.048 -33.767 -21.083 1.00 31.52 92 THR A O 1
ATOM 721 N N . ILE A 1 93 ? 31.891 -32.023 -21.908 1.00 38.94 93 ILE A N 1
ATOM 722 C CA . ILE A 1 93 ? 30.650 -32.767 -22.132 1.00 38.94 93 ILE A CA 1
ATOM 723 C C . ILE A 1 93 ? 30.717 -33.294 -23.563 1.00 38.94 93 ILE A C 1
ATOM 725 O O . ILE A 1 93 ? 30.521 -32.545 -24.516 1.00 38.94 93 ILE A O 1
ATOM 729 N N . ALA A 1 94 ? 31.037 -34.576 -23.701 1.00 34.25 94 ALA A N 1
ATOM 730 C CA . ALA A 1 94 ? 30.848 -35.314 -24.936 1.00 34.25 94 ALA A CA 1
ATOM 731 C C . ALA A 1 94 ? 29.624 -36.215 -24.764 1.00 34.25 94 ALA A C 1
ATOM 733 O O . ALA A 1 94 ? 29.690 -37.147 -23.970 1.00 34.25 94 ALA A O 1
ATOM 734 N N . ASP A 1 95 ? 28.537 -35.923 -25.481 1.00 34.66 95 ASP A N 1
ATOM 735 C CA . ASP A 1 95 ? 27.766 -36.919 -26.240 1.00 34.66 95 ASP A CA 1
ATOM 736 C C . ASP A 1 95 ? 26.759 -36.215 -27.174 1.00 34.66 95 ASP A C 1
ATOM 738 O O . ASP A 1 95 ? 26.461 -35.034 -26.981 1.00 34.66 95 ASP A O 1
ATOM 742 N N . GLY A 1 96 ? 26.225 -36.930 -28.169 1.00 37.22 96 GLY A N 1
ATOM 743 C CA . GLY A 1 96 ? 25.144 -36.440 -29.038 1.00 37.22 96 GLY A CA 1
ATOM 744 C C . GLY A 1 96 ? 25.480 -36.350 -30.529 1.00 37.22 96 GLY A C 1
ATOM 745 O O . GLY A 1 96 ? 25.135 -35.367 -31.183 1.00 37.22 96 GLY A O 1
ATOM 746 N N . GLY A 1 97 ? 26.142 -37.364 -31.090 1.00 34.25 97 GLY A N 1
ATOM 747 C CA . GLY A 1 97 ? 26.265 -37.491 -32.545 1.00 34.25 97 GLY A CA 1
ATOM 748 C C . GLY A 1 97 ? 24.924 -37.834 -33.209 1.00 34.25 97 GLY A C 1
ATOM 749 O O . GLY A 1 97 ? 24.192 -38.692 -32.724 1.00 34.25 97 GLY A O 1
ATOM 750 N N . SER A 1 98 ? 24.628 -37.215 -34.355 1.00 34.81 98 SER A N 1
ATOM 751 C CA . SER A 1 98 ? 23.552 -37.646 -35.256 1.00 34.81 98 SER A CA 1
ATOM 752 C C . SER A 1 98 ? 24.075 -37.686 -36.689 1.00 34.81 98 SER A C 1
ATOM 754 O O . SER A 1 98 ? 24.587 -36.688 -37.198 1.00 34.81 98 SER A O 1
ATOM 756 N N . LEU A 1 99 ? 23.993 -38.860 -37.320 1.00 38.50 99 LEU A N 1
ATOM 757 C CA . LEU A 1 99 ? 24.405 -39.065 -38.705 1.00 38.50 99 LEU A CA 1
ATOM 758 C C . LEU A 1 99 ? 23.448 -38.346 -39.656 1.00 38.50 99 LEU A C 1
ATOM 760 O O . LEU A 1 99 ? 22.260 -38.647 -39.651 1.00 38.50 99 LEU A O 1
ATOM 764 N N . TYR A 1 100 ? 24.008 -37.588 -40.596 1.00 36.84 100 TYR A N 1
ATOM 765 C CA . TYR A 1 100 ? 23.579 -37.664 -41.991 1.00 36.84 100 TYR A CA 1
ATOM 766 C C . TYR A 1 100 ? 24.821 -37.698 -42.881 1.00 36.84 100 TYR A C 1
ATOM 768 O O . TYR A 1 100 ? 25.469 -36.682 -43.115 1.00 36.84 100 TYR A O 1
ATOM 776 N N . GLN A 1 101 ? 25.166 -38.897 -43.353 1.00 41.34 101 GLN A N 1
ATOM 777 C CA . GLN A 1 101 ? 25.968 -39.034 -44.561 1.00 41.34 101 GLN A CA 1
ATOM 778 C C . GLN A 1 101 ? 25.018 -38.880 -45.747 1.00 41.34 101 GLN A C 1
ATOM 780 O O . GLN A 1 101 ? 24.135 -39.716 -45.923 1.00 41.34 101 GLN A O 1
ATOM 785 N N . ASP A 1 102 ? 25.246 -37.875 -46.583 1.00 33.28 102 ASP A N 1
ATOM 786 C CA . ASP A 1 102 ? 25.081 -38.072 -48.018 1.00 33.28 102 ASP A CA 1
ATOM 787 C C . ASP A 1 102 ? 26.297 -37.495 -48.749 1.00 33.28 102 ASP A C 1
ATOM 789 O O . ASP A 1 102 ? 27.013 -36.628 -48.239 1.00 33.28 102 ASP A O 1
ATOM 793 N N . ARG A 1 103 ? 26.599 -38.088 -49.897 1.00 39.84 103 ARG A N 1
ATOM 794 C CA . ARG A 1 103 ? 27.908 -38.090 -50.538 1.00 39.84 103 ARG A CA 1
ATOM 795 C C . ARG A 1 103 ? 27.794 -37.480 -51.923 1.00 39.84 103 ARG A C 1
ATOM 797 O O . ARG A 1 103 ? 27.118 -38.040 -52.781 1.00 39.84 103 ARG A O 1
ATOM 804 N N . SER A 1 104 ? 28.559 -36.429 -52.193 1.00 37.22 104 SER A N 1
ATOM 805 C CA . SER A 1 104 ? 28.992 -36.097 -53.555 1.00 37.22 104 SER A CA 1
ATOM 806 C C . SER A 1 104 ? 30.245 -35.231 -53.521 1.00 37.22 104 SER A C 1
ATOM 808 O O . SER A 1 104 ? 30.271 -34.179 -52.889 1.00 37.22 104 SER A O 1
ATOM 810 N N . ASP A 1 105 ? 31.285 -35.706 -54.199 1.00 47.22 105 ASP A N 1
ATOM 811 C CA . ASP A 1 105 ? 32.547 -35.006 -54.389 1.00 47.22 105 ASP A CA 1
ATOM 812 C C . ASP A 1 105 ? 32.409 -33.910 -55.464 1.00 47.22 105 ASP A C 1
ATOM 814 O O . ASP A 1 105 ? 32.052 -34.208 -56.602 1.00 47.22 105 ASP A O 1
ATOM 818 N N . ASP A 1 106 ? 32.796 -32.670 -55.156 1.00 40.38 106 ASP A N 1
ATOM 819 C CA . ASP A 1 106 ? 33.406 -31.774 -56.150 1.00 40.38 106 ASP A CA 1
ATOM 820 C C . ASP A 1 106 ? 34.458 -30.892 -55.461 1.00 40.38 106 ASP A C 1
ATOM 822 O O . ASP A 1 106 ? 34.162 -30.141 -54.531 1.00 40.38 106 ASP A O 1
ATOM 826 N N . LYS A 1 107 ? 35.715 -31.014 -55.898 1.00 48.78 107 LYS A N 1
ATOM 827 C CA . LYS A 1 107 ? 36.829 -30.190 -55.419 1.00 48.78 107 LYS A CA 1
ATOM 828 C C . LYS A 1 107 ? 36.971 -28.975 -56.325 1.00 48.78 107 LYS A C 1
ATOM 830 O O . LYS A 1 107 ? 37.447 -29.134 -57.448 1.00 48.78 107 LYS A O 1
ATOM 835 N N . ARG A 1 108 ? 36.701 -27.773 -55.815 1.00 41.50 108 ARG A N 1
ATOM 836 C CA . ARG A 1 108 ? 37.328 -26.537 -56.312 1.00 41.50 108 ARG A CA 1
ATOM 837 C C . ARG A 1 108 ? 37.724 -25.629 -55.156 1.00 41.50 108 ARG A C 1
ATOM 839 O O . ARG A 1 108 ? 37.041 -25.570 -54.138 1.00 41.50 108 ARG A O 1
ATOM 846 N N . ASP A 1 109 ? 38.873 -24.994 -55.331 1.00 47.34 109 ASP A N 1
ATOM 847 C CA . ASP A 1 109 ? 39.576 -24.220 -54.317 1.00 47.34 109 ASP A CA 1
ATOM 848 C C . ASP A 1 109 ? 38.869 -22.889 -54.036 1.00 47.34 109 ASP A C 1
ATOM 850 O O . ASP A 1 109 ? 38.582 -22.135 -54.964 1.00 47.34 109 ASP A O 1
ATOM 854 N N . ASP A 1 110 ? 38.652 -22.564 -52.760 1.00 45.12 110 ASP A N 1
ATOM 855 C CA . ASP A 1 110 ? 38.316 -21.198 -52.334 1.00 45.12 110 ASP A CA 1
ATOM 856 C C . ASP A 1 110 ? 38.906 -20.912 -50.940 1.00 45.12 110 ASP A C 1
ATOM 858 O O . ASP A 1 110 ? 38.238 -20.787 -49.909 1.00 45.12 110 ASP A O 1
ATOM 862 N N . GLU A 1 111 ? 40.237 -20.831 -50.910 1.00 48.59 111 GLU A N 1
ATOM 863 C CA . GLU A 1 111 ? 41.083 -20.640 -49.724 1.00 48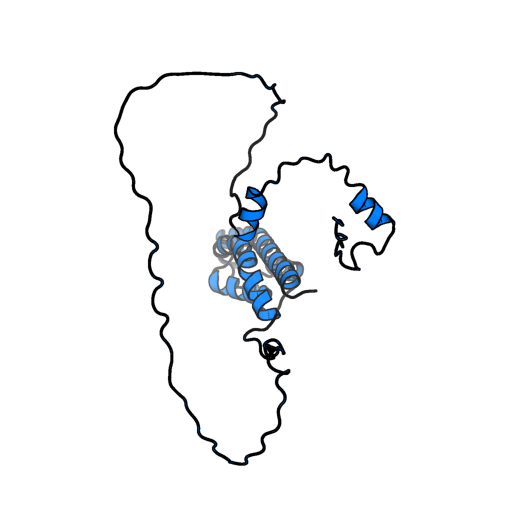.59 111 GLU A CA 1
ATOM 864 C C . GLU A 1 111 ? 41.029 -19.188 -49.180 1.00 48.59 111 GLU A C 1
ATOM 866 O O . GLU A 1 111 ? 42.039 -18.594 -48.807 1.00 48.59 111 GLU A O 1
ATOM 871 N N . ARG A 1 112 ? 39.832 -18.574 -49.173 1.00 51.28 112 ARG A N 1
ATOM 872 C CA . ARG A 1 112 ? 39.588 -17.182 -48.741 1.00 51.28 112 ARG A CA 1
ATOM 873 C C . ARG A 1 112 ? 38.303 -16.930 -47.938 1.00 51.28 112 ARG A C 1
ATOM 875 O O . ARG A 1 112 ? 37.974 -15.767 -47.722 1.00 51.28 112 ARG A O 1
ATOM 882 N N . ASP A 1 113 ? 37.605 -17.959 -47.444 1.00 48.47 113 ASP A N 1
ATOM 883 C CA . ASP A 1 113 ? 36.396 -17.748 -46.611 1.00 48.47 113 ASP A CA 1
ATOM 884 C C . ASP A 1 113 ? 36.577 -18.002 -45.098 1.00 48.47 113 ASP A C 1
ATOM 886 O O . ASP A 1 113 ? 35.671 -17.780 -44.299 1.00 48.47 113 ASP A O 1
ATOM 890 N N . HIS A 1 114 ? 37.777 -18.402 -44.662 1.00 51.03 114 HIS A N 1
ATOM 891 C CA . HIS A 1 114 ? 38.052 -18.734 -43.253 1.00 51.03 114 HIS A CA 1
ATOM 892 C C . HIS A 1 114 ? 38.278 -17.509 -42.338 1.00 51.03 114 HIS A C 1
ATOM 894 O O . HIS A 1 114 ? 38.420 -17.669 -41.128 1.00 51.03 114 HIS A O 1
ATOM 900 N N . GLU A 1 115 ? 38.264 -16.283 -42.879 1.00 54.62 115 GLU A N 1
ATOM 901 C CA . GLU A 1 115 ? 38.346 -15.036 -42.093 1.00 54.62 115 GLU A CA 1
ATOM 902 C C . GLU A 1 115 ? 36.988 -14.319 -41.935 1.00 54.62 115 GLU A C 1
ATOM 904 O O . GLU A 1 115 ? 36.905 -13.197 -41.419 1.00 54.62 115 GLU A O 1
ATOM 909 N N . ARG A 1 116 ? 35.873 -14.969 -42.304 1.00 56.81 116 ARG A N 1
ATOM 910 C CA . ARG A 1 116 ? 34.531 -14.493 -41.934 1.00 56.81 116 ARG A CA 1
ATOM 911 C C . ARG A 1 116 ? 34.224 -14.829 -40.474 1.00 56.81 116 ARG A C 1
ATOM 913 O O . ARG A 1 116 ? 33.508 -15.773 -40.157 1.00 56.81 116 ARG A O 1
ATOM 920 N N . ARG A 1 117 ? 34.816 -13.995 -39.610 1.00 60.00 117 ARG A N 1
ATOM 921 C CA . ARG A 1 117 ? 34.506 -13.713 -38.195 1.00 60.00 117 ARG A CA 1
ATOM 922 C C . ARG A 1 117 ? 33.238 -14.413 -37.705 1.00 60.00 117 ARG A C 1
ATOM 924 O O . ARG A 1 117 ? 32.161 -14.106 -38.206 1.00 60.00 117 ARG A O 1
ATOM 931 N N . VAL A 1 118 ? 33.375 -15.258 -36.678 1.00 68.44 118 VAL A N 1
ATOM 932 C CA . VAL A 1 118 ? 32.276 -15.996 -36.027 1.00 68.44 118 VAL A CA 1
ATOM 933 C C . VAL A 1 118 ? 31.062 -15.088 -35.808 1.00 68.44 118 VAL A C 1
ATOM 935 O O . VAL A 1 118 ? 31.034 -14.270 -34.886 1.00 68.44 118 VAL A O 1
ATOM 938 N N . LEU A 1 119 ? 30.055 -15.227 -36.673 1.00 75.88 119 LEU A N 1
ATOM 939 C CA . LEU A 1 119 ? 28.805 -14.488 -36.565 1.00 75.88 119 LEU A CA 1
ATOM 940 C C . LEU A 1 119 ? 27.968 -15.147 -35.472 1.00 75.88 119 LEU A C 1
ATOM 942 O O . LEU A 1 119 ? 27.297 -16.152 -35.703 1.00 75.88 119 LEU A O 1
ATOM 946 N N . VAL A 1 120 ? 28.024 -14.583 -34.266 1.00 78.50 120 VAL A N 1
ATOM 947 C CA . VAL A 1 120 ? 27.141 -14.991 -33.171 1.00 78.50 120 VAL A CA 1
ATOM 948 C C . VAL A 1 120 ? 25.701 -14.746 -33.615 1.00 78.50 120 VAL A C 1
ATOM 950 O O . VAL A 1 120 ? 25.330 -13.621 -33.954 1.00 78.50 120 VAL A O 1
ATOM 953 N N . ALA A 1 121 ? 24.894 -15.807 -33.643 1.00 79.94 121 ALA A N 1
ATOM 954 C CA . ALA A 1 121 ? 23.496 -15.714 -34.032 1.00 79.94 121 ALA A CA 1
ATOM 955 C C . ALA A 1 121 ? 22.751 -14.729 -33.117 1.00 79.94 121 ALA A C 1
ATOM 957 O O . ALA A 1 121 ? 22.913 -14.757 -31.896 1.00 79.94 121 ALA A O 1
ATOM 958 N N . ALA A 1 122 ? 21.918 -13.868 -33.705 1.00 75.00 122 ALA A N 1
ATOM 959 C CA . ALA A 1 122 ? 21.117 -12.920 -32.940 1.00 75.00 122 ALA A CA 1
ATOM 960 C C . ALA A 1 122 ? 20.221 -13.665 -31.936 1.00 75.00 122 ALA A C 1
ATOM 962 O O . ALA A 1 122 ? 19.463 -14.560 -32.319 1.00 75.00 122 ALA A O 1
ATOM 963 N N . VAL A 1 123 ? 20.290 -13.278 -30.660 1.00 79.75 123 VAL A N 1
ATOM 964 C CA . VAL A 1 123 ? 19.432 -13.828 -29.604 1.00 79.75 123 VAL A CA 1
ATOM 965 C C . VAL A 1 123 ? 18.002 -13.347 -29.849 1.00 79.75 123 VAL A C 1
ATOM 967 O O . VAL A 1 123 ? 17.697 -12.172 -29.675 1.00 79.75 123 VAL A O 1
ATOM 970 N N . LYS A 1 124 ? 17.128 -14.257 -30.291 1.00 79.56 124 LYS A N 1
ATOM 971 C CA . LYS A 1 124 ? 15.713 -13.966 -30.604 1.00 79.56 124 LYS A CA 1
ATOM 972 C C . LYS A 1 124 ? 14.760 -14.206 -29.430 1.00 79.56 124 LYS A C 1
ATOM 974 O O . LYS A 1 124 ? 13.586 -13.870 -29.526 1.00 79.56 124 LYS A O 1
ATOM 979 N N . THR A 1 125 ? 15.245 -14.815 -28.351 1.00 76.19 125 THR A N 1
ATOM 980 C CA . THR A 1 125 ? 14.440 -15.257 -27.207 1.00 76.19 125 THR A CA 1
ATOM 981 C C . THR A 1 125 ? 15.099 -14.817 -25.909 1.00 76.19 125 THR A C 1
ATOM 983 O O . THR A 1 125 ? 16.220 -15.234 -25.613 1.00 76.19 125 THR A O 1
ATOM 986 N N . TYR A 1 126 ? 14.389 -14.011 -25.126 1.00 78.19 126 TYR A N 1
ATOM 987 C CA . TYR A 1 126 ? 14.775 -13.635 -23.769 1.00 78.19 126 TYR A CA 1
ATOM 988 C C . TYR A 1 126 ? 13.970 -14.467 -22.767 1.00 78.19 126 TYR A C 1
ATOM 990 O O . TYR A 1 126 ? 12.809 -14.778 -23.017 1.00 78.19 126 TYR A O 1
ATOM 998 N N . ALA A 1 127 ? 14.590 -14.838 -21.646 1.00 82.94 127 ALA A N 1
ATOM 999 C CA . ALA A 1 127 ? 13.952 -15.667 -20.618 1.00 82.94 127 ALA A CA 1
ATOM 1000 C C . ALA A 1 127 ? 12.975 -14.892 -19.711 1.00 82.94 127 ALA A C 1
ATOM 1002 O O . ALA A 1 127 ? 12.201 -15.516 -18.996 1.00 82.94 127 ALA A O 1
ATOM 1003 N N . MET A 1 128 ? 13.033 -13.557 -19.727 1.00 84.75 128 MET A N 1
ATOM 1004 C CA . MET A 1 128 ? 12.209 -12.644 -18.928 1.00 84.75 128 MET A CA 1
ATOM 1005 C C . MET A 1 128 ? 11.858 -11.411 -19.765 1.00 84.75 128 MET A C 1
ATOM 1007 O O . MET A 1 128 ? 12.613 -11.048 -20.677 1.00 84.75 128 MET A O 1
ATOM 1011 N N . SER A 1 129 ? 10.745 -10.747 -19.450 1.00 88.19 129 SER A N 1
ATOM 1012 C CA . SER A 1 129 ? 10.374 -9.484 -20.105 1.00 88.19 129 SER A CA 1
ATOM 1013 C C . SER A 1 129 ? 11.106 -8.278 -19.492 1.00 88.19 129 SER A C 1
ATOM 1015 O O . SER A 1 129 ? 11.564 -8.324 -18.349 1.00 88.19 129 SER A O 1
ATOM 1017 N N . VAL A 1 130 ? 11.192 -7.165 -20.233 1.00 86.94 130 VAL A N 1
ATOM 1018 C CA . VAL A 1 130 ? 11.746 -5.895 -19.712 1.00 86.94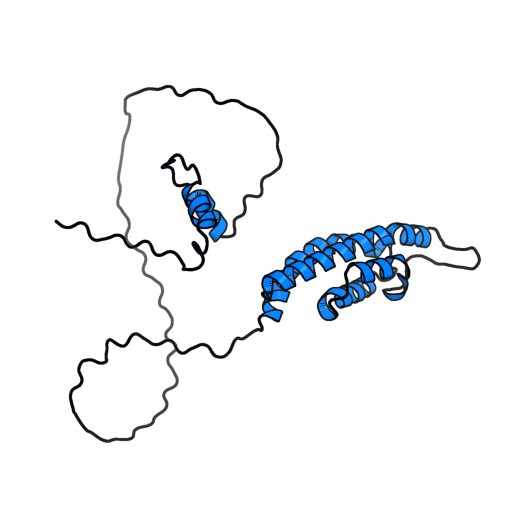 130 VAL A CA 1
ATOM 1019 C C . VAL A 1 130 ? 10.972 -5.427 -18.476 1.00 86.94 130 VAL A C 1
ATOM 1021 O O . VAL A 1 130 ? 11.569 -4.992 -17.497 1.00 86.94 130 VAL A O 1
ATOM 1024 N N . GLU A 1 131 ? 9.649 -5.587 -18.489 1.00 86.94 131 GLU A N 1
ATOM 1025 C CA . GLU A 1 131 ? 8.755 -5.211 -17.392 1.00 86.94 131 GLU A CA 1
ATOM 1026 C C . GLU A 1 131 ? 8.984 -6.072 -16.134 1.00 86.94 131 GLU A C 1
ATOM 1028 O O . GLU A 1 131 ? 8.964 -5.575 -15.010 1.00 86.94 131 GLU A O 1
ATOM 1033 N N . GLU A 1 132 ? 9.246 -7.368 -16.311 1.00 89.56 132 GLU A N 1
ATOM 1034 C CA . GLU A 1 132 ? 9.546 -8.316 -15.233 1.00 89.56 132 GLU A CA 1
ATOM 1035 C C . GLU A 1 132 ? 10.919 -8.037 -14.598 1.00 89.56 132 GLU A C 1
ATOM 1037 O O . GLU A 1 132 ? 11.053 -8.001 -13.370 1.00 89.56 132 GLU A O 1
ATOM 1042 N N . VAL A 1 133 ? 11.929 -7.740 -15.426 1.00 89.50 133 VAL A N 1
ATOM 1043 C CA . VAL A 1 133 ? 13.241 -7.260 -14.963 1.00 89.50 133 VAL A CA 1
ATOM 1044 C C . VAL A 1 133 ? 13.096 -5.920 -14.234 1.00 89.50 133 VAL A C 1
ATOM 1046 O O . VAL A 1 133 ? 13.661 -5.758 -13.151 1.00 89.50 133 VAL A O 1
ATOM 1049 N N . GLY A 1 134 ? 12.289 -4.994 -14.759 1.00 90.62 134 GLY A N 1
ATOM 1050 C CA . GLY A 1 134 ? 12.016 -3.697 -14.140 1.00 90.62 134 GLY A CA 1
ATOM 1051 C C . GLY A 1 134 ? 11.341 -3.817 -12.772 1.00 90.62 134 GLY A C 1
ATOM 1052 O O . GLY A 1 134 ? 11.803 -3.207 -11.805 1.00 90.62 134 GLY A O 1
ATOM 1053 N N . ARG A 1 135 ? 10.321 -4.679 -12.641 1.00 92.81 135 ARG A N 1
ATOM 1054 C CA . ARG A 1 135 ? 9.706 -5.019 -11.343 1.00 92.81 135 ARG A CA 1
ATOM 1055 C C . ARG A 1 135 ? 10.729 -5.605 -10.367 1.00 92.81 135 ARG A C 1
ATOM 1057 O O . ARG A 1 135 ? 10.796 -5.165 -9.218 1.00 92.81 135 ARG A O 1
ATOM 1064 N N . SER A 1 136 ? 11.552 -6.550 -10.823 1.00 93.25 136 SER A N 1
ATOM 1065 C CA . SER A 1 136 ? 12.606 -7.181 -10.013 1.00 93.25 136 SER A CA 1
ATOM 1066 C C . SER A 1 136 ? 13.631 -6.161 -9.492 1.00 93.25 136 SER A C 1
ATOM 1068 O O . SER A 1 136 ? 14.000 -6.187 -8.317 1.00 93.25 136 SER A O 1
ATOM 1070 N N . LYS A 1 137 ? 14.030 -5.194 -10.328 1.00 92.31 137 LYS A N 1
ATOM 1071 C CA . LYS A 1 137 ? 14.945 -4.098 -9.965 1.00 92.31 137 LYS A CA 1
ATOM 1072 C C . LYS A 1 137 ? 14.311 -3.041 -9.055 1.00 92.31 137 LYS A C 1
ATOM 1074 O O . LYS A 1 137 ? 14.994 -2.501 -8.184 1.00 92.31 137 LYS A O 1
ATOM 1079 N N . ALA A 1 138 ? 13.017 -2.765 -9.213 1.00 94.38 138 ALA A N 1
ATOM 1080 C CA . ALA A 1 138 ? 12.284 -1.805 -8.390 1.00 94.38 138 ALA A CA 1
ATOM 1081 C C . ALA A 1 138 ? 11.958 -2.332 -6.976 1.00 94.38 138 ALA A C 1
ATOM 1083 O O . ALA A 1 138 ? 11.950 -1.553 -6.015 1.00 94.38 138 ALA A O 1
ATOM 1084 N N . MET A 1 139 ? 11.737 -3.645 -6.825 1.00 96.50 139 MET A N 1
ATOM 1085 C CA . MET A 1 139 ? 11.285 -4.276 -5.574 1.00 96.50 139 MET A CA 1
ATOM 1086 C C . MET A 1 139 ? 12.142 -3.942 -4.330 1.00 96.50 139 MET A C 1
ATOM 1088 O O . MET A 1 139 ? 11.560 -3.581 -3.306 1.00 96.50 139 MET A O 1
ATOM 1092 N N . PRO A 1 140 ? 13.494 -3.963 -4.362 1.00 96.75 140 PRO A N 1
ATOM 1093 C CA . PRO A 1 140 ? 14.312 -3.681 -3.176 1.00 96.75 140 PRO A CA 1
ATOM 1094 C C . PRO A 1 140 ? 14.264 -2.217 -2.719 1.00 96.75 140 PRO A C 1
ATOM 1096 O O . PRO A 1 140 ? 14.665 -1.907 -1.598 1.00 96.75 140 PRO A O 1
ATOM 1099 N N . ALA A 1 141 ? 13.829 -1.296 -3.584 1.00 95.75 141 ALA A N 1
ATOM 1100 C CA . ALA A 1 141 ? 13.580 0.092 -3.205 1.00 95.75 141 ALA A CA 1
ATOM 1101 C C . ALA A 1 141 ? 12.186 0.258 -2.590 1.00 95.75 141 ALA A C 1
ATOM 1103 O O . ALA A 1 141 ? 12.063 0.934 -1.573 1.00 95.75 141 ALA A O 1
ATOM 1104 N N . PHE A 1 142 ? 11.175 -0.409 -3.158 1.00 97.19 142 PHE A N 1
ATOM 1105 C CA . PHE A 1 142 ? 9.834 -0.471 -2.578 1.00 97.19 142 PHE A CA 1
ATOM 1106 C C . PHE A 1 142 ? 9.855 -1.070 -1.164 1.00 97.19 142 PHE A C 1
ATOM 1108 O O . PHE A 1 142 ? 9.380 -0.421 -0.239 1.00 97.19 142 PHE A O 1
ATOM 1115 N N . GLU A 1 143 ? 10.460 -2.249 -0.969 1.00 97.19 143 GLU A N 1
ATOM 1116 C CA . GLU A 1 143 ? 10.473 -2.940 0.333 1.00 97.19 143 GLU A CA 1
ATOM 1117 C C . GLU A 1 143 ? 11.114 -2.100 1.447 1.00 97.19 143 GLU A C 1
ATOM 1119 O O . GLU A 1 143 ? 10.581 -2.040 2.551 1.00 97.19 143 GLU A O 1
ATOM 1124 N N . ARG A 1 144 ? 12.210 -1.382 1.157 1.00 97.44 144 ARG A N 1
ATOM 1125 C CA . ARG A 1 144 ? 12.862 -0.498 2.142 1.00 97.44 144 ARG A CA 1
ATOM 1126 C C . ARG A 1 144 ? 11.955 0.636 2.617 1.00 97.44 144 ARG A C 1
ATOM 1128 O O . ARG A 1 144 ? 11.953 0.938 3.806 1.00 97.44 144 ARG A O 1
ATOM 1135 N N . ASP A 1 145 ? 11.187 1.239 1.714 1.00 94.50 145 ASP A N 1
ATOM 1136 C CA . ASP A 1 145 ? 10.218 2.282 2.068 1.00 94.50 145 ASP A CA 1
ATOM 1137 C C . ASP A 1 145 ? 8.949 1.674 2.712 1.00 94.50 145 ASP A C 1
ATOM 1139 O O . ASP A 1 145 ? 8.283 2.322 3.523 1.00 94.50 145 ASP A O 1
ATOM 1143 N N . TRP A 1 146 ? 8.632 0.414 2.388 1.00 97.56 146 TRP A N 1
ATOM 1144 C CA . TRP A 1 146 ? 7.489 -0.348 2.904 1.00 97.56 146 TRP A CA 1
ATOM 1145 C C . TRP A 1 146 ? 7.660 -0.810 4.359 1.00 97.56 146 TRP A C 1
ATOM 1147 O O . TRP A 1 146 ? 6.665 -0.934 5.074 1.00 97.56 146 TRP A O 1
ATOM 1157 N N . GLU A 1 147 ? 8.893 -1.003 4.842 1.00 97.69 147 GLU A N 1
ATOM 1158 C CA . GLU A 1 147 ? 9.164 -1.390 6.239 1.00 97.69 147 GLU A CA 1
ATOM 1159 C C . GLU A 1 147 ? 8.501 -0.458 7.264 1.00 97.69 147 GLU A C 1
ATOM 1161 O O . GLU A 1 147 ? 7.903 -0.924 8.233 1.00 97.69 147 GLU A O 1
ATOM 1166 N N . ALA A 1 148 ? 8.521 0.858 7.037 1.00 96.00 148 ALA A N 1
ATOM 1167 C CA . ALA A 1 148 ? 7.879 1.808 7.946 1.00 96.00 148 ALA A CA 1
ATOM 1168 C C . ALA A 1 148 ? 6.351 1.609 8.026 1.00 96.00 148 ALA A C 1
ATOM 1170 O O . ALA A 1 148 ? 5.762 1.746 9.099 1.00 96.00 148 ALA A O 1
ATOM 1171 N N . ALA A 1 149 ? 5.712 1.209 6.921 1.00 96.62 149 ALA A N 1
ATOM 1172 C CA . ALA A 1 149 ? 4.300 0.841 6.918 1.00 96.62 149 ALA A CA 1
ATOM 1173 C C . ALA A 1 149 ? 4.058 -0.483 7.674 1.00 96.62 149 ALA A C 1
ATOM 1175 O O . ALA A 1 149 ? 3.118 -0.561 8.467 1.00 96.62 149 ALA A O 1
ATOM 1176 N N . LYS A 1 150 ? 4.942 -1.487 7.530 1.00 96.75 150 LYS A N 1
ATOM 1177 C CA . LYS A 1 150 ? 4.861 -2.760 8.284 1.00 96.75 150 LYS A CA 1
ATOM 1178 C C . LYS A 1 150 ? 4.914 -2.549 9.801 1.00 96.75 150 LYS A C 1
ATOM 1180 O O . LYS A 1 150 ? 4.176 -3.212 10.521 1.00 96.75 150 LYS A O 1
ATOM 1185 N N . GLN A 1 151 ? 5.728 -1.610 10.290 1.00 96.75 151 GLN A N 1
ATOM 1186 C CA . GLN A 1 151 ? 5.829 -1.302 11.728 1.00 96.75 151 GLN A CA 1
ATOM 1187 C C . GLN A 1 151 ? 4.605 -0.546 12.287 1.00 96.75 151 GLN A C 1
ATOM 1189 O O . GLN A 1 151 ? 4.310 -0.618 13.484 1.00 96.75 151 GLN A O 1
ATOM 1194 N N . LEU A 1 152 ? 3.874 0.184 11.437 1.00 95.56 152 LEU A N 1
ATOM 1195 C CA . LEU A 1 152 ? 2.669 0.922 11.833 1.00 95.56 152 LEU A CA 1
ATOM 1196 C C . LEU A 1 152 ? 1.385 0.092 11.709 1.00 95.56 152 LEU A C 1
ATOM 1198 O O . LEU A 1 152 ? 0.464 0.291 12.499 1.00 95.56 152 LEU A O 1
ATOM 1202 N N . ALA A 1 153 ? 1.315 -0.852 10.768 1.00 95.94 153 ALA A N 1
ATOM 1203 C CA . ALA A 1 153 ? 0.099 -1.619 10.496 1.00 95.94 153 ALA A CA 1
ATOM 1204 C C . ALA A 1 153 ? -0.499 -2.350 11.725 1.00 95.94 153 ALA A C 1
ATOM 1206 O O . ALA A 1 153 ? -1.713 -2.240 11.907 1.00 95.94 153 ALA A O 1
ATOM 1207 N N . PRO A 1 154 ? 0.277 -2.990 12.632 1.00 96.12 154 PRO A N 1
ATOM 1208 C CA . PRO A 1 154 ? -0.256 -3.607 13.857 1.00 96.12 154 PRO A CA 1
ATOM 1209 C C . PRO A 1 154 ? -0.881 -2.624 14.859 1.00 96.12 154 PRO A C 1
ATOM 1211 O O . PRO A 1 154 ? -1.596 -3.042 15.763 1.00 96.12 154 PRO A O 1
ATOM 1214 N N . GLN A 1 155 ? -0.608 -1.322 14.726 1.00 94.94 155 GLN A N 1
ATOM 1215 C CA . GLN A 1 155 ? -1.217 -0.277 15.556 1.00 94.94 155 GLN A CA 1
ATOM 1216 C C . GLN A 1 155 ? -2.544 0.233 14.975 1.00 94.94 155 GLN A C 1
ATOM 1218 O O . GLN A 1 155 ? -3.284 0.909 15.687 1.00 94.94 155 GLN A O 1
ATOM 1223 N N . VAL A 1 156 ? -2.823 -0.064 13.699 1.00 96.00 156 VAL A N 1
ATOM 1224 C CA . VAL A 1 156 ? -3.988 0.414 12.937 1.00 96.00 156 VAL A CA 1
ATOM 1225 C C . VAL A 1 156 ? -5.001 -0.709 12.712 1.00 96.00 156 VAL A C 1
ATOM 1227 O O . VAL A 1 156 ? -6.192 -0.517 12.947 1.00 96.00 156 VAL A O 1
ATOM 1230 N N . PHE A 1 157 ? -4.545 -1.886 12.285 1.00 96.69 157 PHE A N 1
ATOM 1231 C CA . PHE A 1 157 ? -5.393 -3.007 11.887 1.00 96.69 157 PHE A CA 1
ATOM 1232 C C . PHE A 1 157 ? -5.379 -4.143 12.909 1.00 96.69 157 PHE A C 1
ATOM 1234 O O . PHE A 1 157 ? -4.352 -4.460 13.504 1.00 96.69 157 PHE A O 1
ATOM 1241 N N . LYS A 1 158 ? -6.530 -4.803 13.060 1.00 95.19 158 LYS A N 1
ATOM 1242 C CA . LYS A 1 158 ? -6.683 -6.040 13.833 1.00 95.19 158 LYS A CA 1
ATOM 1243 C C . LYS A 1 158 ? -5.970 -7.218 13.158 1.00 95.19 158 LYS A C 1
ATOM 1245 O O . LYS A 1 158 ? -5.406 -8.060 13.847 1.00 95.19 158 LYS A O 1
ATOM 1250 N N . ASP A 1 159 ? -6.012 -7.265 11.828 1.00 95.94 159 ASP A N 1
ATOM 1251 C CA . ASP A 1 159 ? -5.260 -8.206 10.993 1.00 95.94 159 ASP A CA 1
ATOM 1252 C C . ASP A 1 159 ? -4.335 -7.399 10.074 1.00 95.94 159 ASP A C 1
ATOM 1254 O O . ASP A 1 159 ? -4.696 -7.001 8.965 1.00 95.94 159 ASP A O 1
ATOM 1258 N N . ALA A 1 160 ? -3.162 -7.056 10.609 1.00 95.62 160 ALA A N 1
ATOM 1259 C CA . ALA A 1 160 ? -2.171 -6.266 9.893 1.00 95.62 160 ALA A CA 1
ATOM 1260 C C . ALA A 1 160 ? -1.574 -6.991 8.671 1.00 95.62 160 ALA A C 1
ATOM 1262 O O . ALA A 1 160 ? -1.448 -6.323 7.646 1.00 95.62 160 ALA A O 1
ATOM 1263 N N . PRO A 1 161 ? -1.241 -8.302 8.711 1.00 96.38 161 PRO A N 1
ATOM 1264 C CA . PRO A 1 161 ? -0.807 -9.035 7.522 1.00 96.38 161 PRO A CA 1
ATOM 1265 C C . PRO A 1 161 ? -1.812 -8.943 6.370 1.00 96.38 161 PRO A C 1
ATOM 1267 O O . PRO A 1 161 ? -1.452 -8.445 5.305 1.00 96.38 161 PRO A O 1
ATOM 1270 N N . ALA A 1 162 ? -3.083 -9.303 6.598 1.00 96.69 162 ALA A N 1
ATOM 1271 C CA . ALA A 1 162 ? -4.088 -9.298 5.534 1.00 96.69 162 ALA A CA 1
ATOM 1272 C C . ALA A 1 162 ? -4.307 -7.895 4.940 1.00 96.69 162 ALA A C 1
ATOM 1274 O O . ALA A 1 162 ? -4.357 -7.736 3.720 1.00 96.69 162 ALA A O 1
ATOM 1275 N N . ALA A 1 163 ? -4.381 -6.859 5.785 1.00 97.00 163 ALA A N 1
ATOM 1276 C CA . ALA A 1 163 ? -4.554 -5.484 5.318 1.00 97.00 163 ALA A CA 1
ATOM 1277 C C . ALA A 1 163 ? -3.340 -4.965 4.526 1.00 97.00 163 ALA A C 1
ATOM 1279 O O . ALA A 1 163 ? -3.493 -4.235 3.542 1.00 97.00 163 ALA A O 1
ATOM 1280 N N . MET A 1 164 ? -2.128 -5.354 4.932 1.00 97.44 164 MET A N 1
ATOM 1281 C CA . MET A 1 164 ? -0.897 -4.982 4.238 1.00 97.44 164 MET A CA 1
ATOM 1282 C C . MET A 1 164 ? -0.739 -5.711 2.906 1.00 97.44 164 MET A C 1
ATOM 1284 O O . MET A 1 164 ? -0.259 -5.092 1.959 1.00 97.44 164 MET A O 1
ATOM 1288 N N . ASP A 1 165 ? -1.185 -6.961 2.788 1.00 97.62 165 ASP A N 1
ATOM 1289 C CA . ASP A 1 165 ? -1.192 -7.681 1.511 1.00 97.62 165 ASP A CA 1
ATOM 1290 C C . ASP A 1 165 ? -2.176 -7.047 0.512 1.00 97.62 165 ASP A C 1
ATOM 1292 O O . ASP A 1 165 ? -1.814 -6.835 -0.647 1.00 97.62 165 ASP A O 1
ATOM 1296 N N . VAL A 1 166 ? -3.366 -6.620 0.961 1.00 97.62 166 VAL A N 1
ATOM 1297 C CA . VAL A 1 166 ? -4.309 -5.855 0.118 1.00 97.62 166 VAL A CA 1
ATOM 1298 C C . VAL A 1 166 ? -3.683 -4.536 -0.348 1.00 97.62 166 VAL A C 1
ATOM 1300 O O . VAL A 1 166 ? -3.692 -4.239 -1.543 1.00 97.62 166 VAL A O 1
ATOM 1303 N N . LEU A 1 167 ? -3.104 -3.744 0.565 1.00 97.75 167 LEU A N 1
ATOM 1304 C CA . LEU A 1 167 ? -2.436 -2.484 0.207 1.00 97.75 167 LEU A CA 1
ATOM 1305 C C . LEU A 1 167 ? -1.246 -2.709 -0.741 1.00 97.75 167 LEU A C 1
ATOM 1307 O O . LEU A 1 167 ? -1.032 -1.916 -1.658 1.00 97.75 167 LEU A O 1
ATOM 1311 N N . ARG A 1 168 ? -0.489 -3.793 -0.549 1.00 97.56 168 ARG A N 1
ATOM 1312 C CA . ARG A 1 168 ? 0.636 -4.177 -1.406 1.00 97.56 168 ARG A CA 1
ATOM 1313 C C . ARG A 1 168 ? 0.167 -4.539 -2.817 1.00 97.56 168 ARG A C 1
ATOM 1315 O O . ARG A 1 168 ? 0.762 -4.042 -3.771 1.00 97.56 168 ARG A O 1
ATOM 1322 N N . GLY A 1 169 ? -0.903 -5.323 -2.956 1.00 97.25 169 GLY A N 1
ATOM 1323 C CA . GLY A 1 169 ? -1.477 -5.681 -4.260 1.00 97.25 169 GLY A CA 1
ATOM 1324 C C . GLY A 1 169 ? -1.978 -4.463 -5.043 1.00 97.25 169 GLY A C 1
ATOM 1325 O O . GLY A 1 169 ? -1.660 -4.304 -6.223 1.00 97.25 169 GLY A O 1
ATOM 1326 N N . ARG A 1 170 ? -2.637 -3.507 -4.364 1.00 97.44 170 ARG A N 1
ATOM 1327 C CA . ARG A 1 170 ? -3.018 -2.213 -4.972 1.00 97.44 170 ARG A CA 1
ATOM 1328 C C . ARG A 1 170 ? -1.822 -1.466 -5.578 1.00 97.44 170 ARG A C 1
ATOM 1330 O O . ARG A 1 170 ? -1.971 -0.807 -6.603 1.00 97.44 170 ARG A O 1
ATOM 1337 N N . ILE A 1 171 ? -0.644 -1.550 -4.958 1.00 97.06 171 ILE A N 1
ATOM 1338 C CA . ILE A 1 171 ? 0.564 -0.851 -5.422 1.00 97.06 171 ILE A CA 1
ATOM 1339 C C . ILE A 1 171 ? 1.279 -1.622 -6.537 1.00 97.06 171 ILE A C 1
ATOM 1341 O O . ILE A 1 171 ? 1.680 -1.012 -7.525 1.00 97.06 171 ILE A O 1
ATOM 1345 N N . LEU A 1 172 ? 1.480 -2.932 -6.370 1.00 95.75 172 LEU A N 1
ATOM 1346 C CA . LEU A 1 172 ? 2.359 -3.729 -7.237 1.00 95.75 172 LEU A CA 1
ATOM 1347 C C . LEU A 1 172 ? 1.647 -4.317 -8.464 1.00 95.75 172 LEU A C 1
ATOM 1349 O O . LEU A 1 172 ? 2.257 -4.391 -9.535 1.00 95.75 172 LEU A O 1
ATOM 1353 N N . ASP A 1 173 ? 0.380 -4.708 -8.304 1.00 94.19 173 ASP A N 1
ATOM 1354 C CA . ASP A 1 173 ? -0.396 -5.413 -9.328 1.00 94.19 173 ASP A CA 1
ATOM 1355 C C . ASP A 1 173 ? -1.323 -4.445 -10.076 1.00 94.19 173 ASP A C 1
ATOM 1357 O O . ASP A 1 173 ? -1.321 -4.400 -11.305 1.00 94.19 173 ASP A O 1
ATOM 1361 N N . GLU A 1 174 ? -2.066 -3.608 -9.341 1.00 93.88 174 GLU A N 1
ATOM 1362 C CA . GLU A 1 174 ? -2.976 -2.611 -9.930 1.00 93.88 174 GLU A CA 1
ATOM 1363 C C . GLU A 1 174 ? -2.284 -1.287 -10.314 1.00 93.88 174 GLU A C 1
ATOM 1365 O O . GLU A 1 174 ? -2.877 -0.472 -11.020 1.00 93.88 174 GLU A O 1
ATOM 1370 N N . ASN A 1 175 ? -1.044 -1.050 -9.858 1.00 91.81 175 ASN A N 1
ATOM 1371 C CA . ASN A 1 175 ? -0.312 0.220 -10.016 1.00 91.81 175 ASN A CA 1
ATOM 1372 C C . ASN A 1 175 ? -1.126 1.470 -9.597 1.00 91.81 175 ASN A C 1
ATOM 1374 O O . ASN A 1 175 ? -1.003 2.534 -10.213 1.00 91.81 175 ASN A O 1
ATOM 1378 N N . ALA A 1 176 ? -1.951 1.350 -8.550 1.00 94.88 176 ALA A N 1
ATOM 1379 C CA . ALA A 1 176 ? -2.868 2.397 -8.100 1.00 94.88 176 ALA A CA 1
ATOM 1380 C C . ALA A 1 176 ? -2.165 3.739 -7.820 1.00 94.88 176 ALA A C 1
ATOM 1382 O O . ALA A 1 176 ? -1.020 3.781 -7.359 1.00 94.88 176 ALA A O 1
ATOM 1383 N N . ASP A 1 177 ? -2.870 4.853 -8.054 1.00 97.00 177 ASP A N 1
ATOM 1384 C CA . ASP A 1 177 ? -2.324 6.186 -7.783 1.00 97.00 177 ASP A CA 1
ATOM 1385 C C . ASP A 1 177 ? -1.964 6.347 -6.286 1.00 97.00 177 ASP A C 1
ATOM 1387 O O . ASP A 1 177 ? -2.838 6.185 -5.425 1.00 97.00 177 ASP A O 1
ATOM 1391 N N . PRO A 1 178 ? -0.709 6.708 -5.941 1.00 96.88 178 PRO A N 1
ATOM 1392 C CA . PRO A 1 178 ? -0.261 6.796 -4.555 1.00 96.88 178 PRO A CA 1
ATOM 1393 C C . PRO A 1 178 ? -1.035 7.803 -3.707 1.00 96.88 178 PRO A C 1
ATOM 1395 O O . PRO A 1 178 ? -1.089 7.660 -2.484 1.00 96.88 178 PRO A O 1
ATOM 1398 N N . VAL A 1 179 ? -1.572 8.864 -4.320 1.00 97.56 179 VAL A N 1
ATOM 1399 C CA . VAL A 1 179 ? -2.292 9.922 -3.601 1.00 97.56 179 VAL A CA 1
ATOM 1400 C C . VAL A 1 179 ? -3.727 9.479 -3.327 1.00 97.56 179 VAL A C 1
ATOM 1402 O O . VAL A 1 179 ? -4.174 9.575 -2.186 1.00 97.56 179 VAL A O 1
ATOM 1405 N N . ALA A 1 180 ? -4.414 8.923 -4.325 1.00 97.19 180 ALA A N 1
ATOM 1406 C CA . ALA A 1 180 ? -5.744 8.342 -4.182 1.00 97.19 180 ALA A CA 1
ATOM 1407 C C . ALA A 1 180 ? -5.757 7.188 -3.169 1.00 97.19 180 ALA A C 1
ATOM 1409 O O . ALA A 1 180 ? -6.593 7.194 -2.266 1.00 97.19 180 ALA A O 1
ATOM 1410 N N . LEU A 1 181 ? -4.798 6.255 -3.252 1.00 97.38 181 LEU A N 1
ATOM 1411 C CA . LEU A 1 181 ? -4.691 5.121 -2.326 1.00 97.38 181 LEU A CA 1
ATOM 1412 C C . LEU A 1 181 ? -4.494 5.584 -0.873 1.00 97.38 181 LEU A C 1
ATOM 1414 O O . LEU A 1 18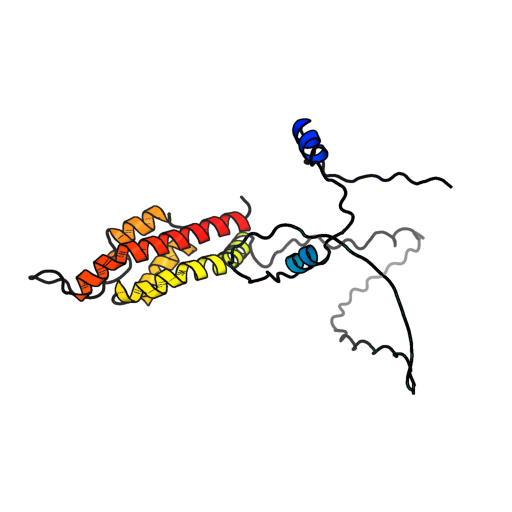1 ? -5.157 5.086 0.035 1.00 97.38 181 LEU A O 1
ATOM 1418 N N . ALA A 1 182 ? -3.623 6.571 -0.649 1.00 97.31 182 ALA A N 1
ATOM 1419 C CA . ALA A 1 182 ? -3.391 7.128 0.680 1.00 97.31 182 ALA A CA 1
ATOM 1420 C C . ALA A 1 182 ? -4.612 7.889 1.220 1.00 97.31 182 ALA A C 1
ATOM 1422 O O . ALA A 1 182 ? -4.984 7.702 2.375 1.00 97.31 182 ALA A O 1
ATOM 1423 N N . ASN A 1 183 ? -5.282 8.683 0.380 1.00 97.62 183 ASN A N 1
ATOM 1424 C CA . ASN A 1 183 ? -6.515 9.374 0.759 1.00 97.62 183 ASN A CA 1
ATOM 1425 C C . ASN A 1 183 ? -7.644 8.380 1.089 1.00 97.62 183 ASN A C 1
ATOM 1427 O O . ASN A 1 183 ? -8.388 8.595 2.047 1.00 97.62 183 ASN A O 1
ATOM 1431 N N . GLN A 1 184 ? -7.762 7.278 0.339 1.00 97.19 184 GLN A N 1
ATOM 1432 C CA . GLN A 1 184 ? -8.713 6.204 0.638 1.00 97.19 184 GLN A CA 1
ATOM 1433 C C . GLN A 1 184 ? -8.373 5.518 1.966 1.00 97.19 184 GLN A C 1
ATOM 1435 O O . GLN A 1 184 ? -9.275 5.247 2.751 1.00 97.19 184 GLN A O 1
ATOM 1440 N N . LEU A 1 185 ? -7.093 5.277 2.260 1.00 96.81 185 LEU A N 1
ATOM 1441 C CA . LEU A 1 185 ? -6.665 4.696 3.534 1.00 96.81 185 LEU A CA 1
ATOM 1442 C C . LEU A 1 185 ? -6.948 5.629 4.726 1.00 96.81 185 LEU A C 1
ATOM 1444 O O . LEU A 1 185 ? -7.430 5.148 5.748 1.00 96.81 185 LEU A O 1
ATOM 1448 N N . SER A 1 186 ? -6.742 6.943 4.584 1.00 95.81 186 SER A N 1
ATOM 1449 C CA . SER A 1 186 ? -7.101 7.941 5.610 1.00 95.81 186 SER A CA 1
ATOM 1450 C C . SER A 1 186 ? -8.609 8.091 5.836 1.00 95.81 186 SER A C 1
ATOM 1452 O O . SER A 1 186 ? -9.035 8.327 6.963 1.00 95.81 186 SER A O 1
ATOM 1454 N N . THR A 1 187 ? -9.433 7.958 4.792 1.00 95.88 187 THR A N 1
ATOM 1455 C CA . THR A 1 187 ? -10.891 8.192 4.883 1.00 95.88 187 THR A CA 1
ATOM 1456 C C . THR A 1 187 ? -11.710 6.929 5.146 1.00 95.88 187 THR A C 1
ATOM 1458 O O . THR A 1 187 ? -12.703 6.982 5.867 1.00 95.88 187 THR A O 1
ATOM 1461 N N . LEU A 1 188 ? -11.310 5.796 4.566 1.00 94.00 188 LEU A N 1
ATOM 1462 C CA . LEU A 1 188 ? -12.027 4.519 4.572 1.00 94.00 188 LEU A CA 1
ATOM 1463 C C . LEU A 1 188 ? -11.057 3.343 4.832 1.00 94.00 188 LEU A C 1
ATOM 1465 O O . LEU A 1 188 ? -10.972 2.414 4.020 1.00 94.00 188 LEU A O 1
ATOM 1469 N N . PRO A 1 189 ? -10.340 3.333 5.974 1.00 92.88 189 PRO A N 1
ATOM 1470 C CA . PRO A 1 189 ? -9.369 2.286 6.316 1.00 92.88 189 PRO A CA 1
ATOM 1471 C C . PRO A 1 189 ? -9.984 0.879 6.338 1.00 92.88 189 PRO A C 1
ATOM 1473 O O . PRO A 1 189 ? -9.324 -0.096 5.986 1.00 92.88 189 PRO A O 1
ATOM 1476 N N . GLU A 1 190 ? -11.271 0.772 6.682 1.00 92.50 190 GLU A N 1
ATOM 1477 C CA . GLU A 1 190 ? -12.009 -0.496 6.739 1.00 92.50 190 GLU A CA 1
ATOM 1478 C C . GLU A 1 190 ? -12.148 -1.184 5.369 1.00 92.50 190 GLU A C 1
ATOM 1480 O O . GLU A 1 190 ? -12.436 -2.377 5.317 1.00 92.50 190 GLU A O 1
ATOM 1485 N N . THR A 1 191 ? -11.876 -0.477 4.261 1.00 94.00 191 THR A N 1
ATOM 1486 C CA . THR A 1 191 ? -11.800 -1.082 2.915 1.00 94.00 191 THR A CA 1
ATOM 1487 C C . THR A 1 191 ? -10.542 -1.925 2.689 1.00 94.00 191 THR A C 1
ATOM 1489 O O . THR A 1 191 ? -10.520 -2.733 1.762 1.00 94.00 191 THR A O 1
ATOM 1492 N N . PHE A 1 192 ? -9.516 -1.772 3.534 1.00 94.38 192 PHE A N 1
ATOM 1493 C CA . PHE A 1 192 ? -8.270 -2.546 3.480 1.00 94.38 192 PHE A CA 1
ATOM 1494 C C . PHE A 1 192 ? -8.217 -3.630 4.559 1.00 94.38 192 PHE A C 1
ATOM 1496 O O . PHE A 1 192 ? -7.657 -4.696 4.328 1.00 94.38 192 PHE A O 1
ATOM 1503 N N . GLY A 1 193 ? -8.832 -3.395 5.719 1.00 93.50 193 GLY A N 1
ATOM 1504 C CA . GLY A 1 193 ? -8.963 -4.405 6.764 1.00 93.50 193 GLY A CA 1
ATOM 1505 C C . GLY A 1 193 ? -9.676 -3.890 8.008 1.00 93.50 193 GLY A C 1
ATOM 1506 O O . GLY A 1 193 ? -9.819 -2.686 8.219 1.00 93.50 193 GLY A O 1
ATOM 1507 N N . ALA A 1 194 ? -10.113 -4.810 8.869 1.00 93.75 194 ALA A N 1
ATOM 1508 C CA . ALA A 1 194 ? -10.742 -4.447 10.134 1.00 93.75 194 ALA A CA 1
ATOM 1509 C C . ALA A 1 194 ? -9.754 -3.670 11.023 1.00 93.75 194 ALA A C 1
ATOM 1511 O O . ALA A 1 194 ? -8.681 -4.178 11.359 1.00 93.75 194 ALA A O 1
ATOM 1512 N N . LEU A 1 195 ? -10.123 -2.452 11.424 1.00 93.69 195 LEU A N 1
ATOM 1513 C CA . LEU A 1 195 ? -9.342 -1.636 12.356 1.00 93.69 195 LEU A CA 1
ATOM 1514 C C . LEU A 1 195 ? -9.198 -2.310 13.730 1.00 93.69 195 LEU A C 1
ATOM 1516 O O . LEU A 1 195 ? -10.060 -3.080 14.162 1.00 93.69 195 LEU A O 1
ATOM 1520 N N . ALA A 1 196 ? -8.117 -1.981 14.435 1.00 91.56 196 ALA A N 1
ATOM 1521 C CA . ALA A 1 196 ? -7.919 -2.372 15.822 1.00 91.56 196 ALA A CA 1
ATOM 1522 C C . ALA A 1 196 ? -8.937 -1.683 16.756 1.00 91.56 196 ALA A C 1
ATOM 1524 O O . ALA A 1 196 ? -9.453 -0.597 16.476 1.00 91.56 196 ALA A O 1
ATOM 1525 N N . GLY A 1 197 ? -9.224 -2.329 17.886 1.00 89.31 197 GLY A N 1
ATOM 1526 C CA . GLY A 1 197 ? -10.223 -1.870 18.847 1.00 89.31 197 GLY A CA 1
ATOM 1527 C C . GLY A 1 197 ? -11.670 -2.191 18.472 1.00 89.31 197 GLY A C 1
ATOM 1528 O O . GLY A 1 197 ? -11.957 -3.094 17.684 1.00 89.31 197 GLY A O 1
ATOM 1529 N N . LYS A 1 198 ? -12.606 -1.480 19.110 1.00 86.81 198 LYS A N 1
ATOM 1530 C CA . LYS A 1 198 ? -14.056 -1.654 18.939 1.00 86.81 198 LYS A CA 1
ATOM 1531 C C . LYS A 1 198 ? -14.767 -0.302 18.947 1.00 86.81 198 LYS A C 1
ATOM 1533 O O . LYS A 1 198 ? -14.494 0.536 19.807 1.00 86.81 198 LYS A O 1
ATOM 1538 N N . THR A 1 199 ? -15.735 -0.160 18.050 1.00 87.06 199 THR A N 1
ATOM 1539 C CA . THR A 1 199 ? -16.756 0.896 18.060 1.00 87.06 199 THR A CA 1
ATOM 1540 C C . THR A 1 199 ? -18.058 0.294 18.583 1.00 87.06 199 THR A C 1
ATOM 1542 O O . THR A 1 199 ? -18.439 -0.803 18.172 1.00 87.06 199 THR A O 1
ATOM 1545 N N . GLY A 1 200 ? -18.734 0.974 19.509 1.00 85.00 200 GLY A N 1
ATOM 1546 C CA . GLY A 1 200 ? -20.009 0.522 20.075 1.00 85.00 200 GLY A CA 1
ATOM 1547 C C . GLY A 1 200 ? -20.965 1.677 20.366 1.00 85.00 200 GLY A C 1
ATOM 1548 O O . GLY A 1 200 ? -20.687 2.824 20.031 1.00 85.00 200 GLY A O 1
ATOM 1549 N N . LEU A 1 201 ? -22.085 1.384 21.036 1.00 87.19 201 LEU A N 1
ATOM 1550 C CA . LEU A 1 201 ? -23.139 2.367 21.349 1.00 87.19 201 LEU A CA 1
ATOM 1551 C C . LEU A 1 201 ? -22.636 3.585 22.155 1.00 87.19 201 LEU A C 1
ATOM 1553 O O . LEU A 1 201 ? -23.215 4.662 22.072 1.00 87.19 201 LEU A O 1
ATOM 1557 N N . PHE A 1 202 ? -21.541 3.424 22.902 1.00 83.56 202 PHE A N 1
ATOM 1558 C CA . PHE A 1 202 ? -20.890 4.477 23.691 1.00 83.56 202 PHE A CA 1
ATOM 1559 C C . PHE A 1 202 ? -19.656 5.091 22.990 1.00 83.56 202 PHE A C 1
ATOM 1561 O O . PHE A 1 202 ? -18.839 5.749 23.632 1.00 83.56 202 PHE A O 1
ATOM 1568 N N . GLY A 1 203 ? -19.514 4.876 21.678 1.00 89.00 203 GLY A N 1
ATOM 1569 C CA . GLY A 1 203 ? -18.415 5.373 20.849 1.00 89.00 203 GLY A CA 1
ATOM 1570 C C . GLY A 1 203 ? -17.217 4.422 20.746 1.00 89.00 203 GLY A C 1
ATOM 1571 O O . GLY A 1 203 ? -17.324 3.213 20.963 1.00 89.00 203 GLY A O 1
ATOM 1572 N N . ASP A 1 204 ? -16.069 4.992 20.377 1.00 91.19 204 ASP A N 1
ATOM 1573 C CA . ASP A 1 204 ? -14.813 4.273 20.146 1.00 91.19 204 ASP A CA 1
ATOM 1574 C C . ASP A 1 204 ? -14.033 4.003 21.439 1.00 91.19 204 ASP A C 1
ATOM 1576 O O . ASP A 1 204 ? -13.820 4.910 22.258 1.00 91.19 204 ASP A O 1
ATOM 1580 N N . ASN A 1 205 ? -13.528 2.772 21.587 1.00 92.06 205 ASN A N 1
ATOM 1581 C CA . ASN A 1 205 ? -12.605 2.426 22.666 1.00 92.06 205 ASN A CA 1
ATOM 1582 C C . ASN A 1 205 ? -11.212 3.074 22.474 1.00 92.06 205 ASN A C 1
ATOM 1584 O O . ASN A 1 205 ? -10.894 3.638 21.426 1.00 92.06 205 ASN A O 1
ATOM 1588 N N . ALA A 1 206 ? -10.364 3.011 23.507 1.00 91.06 206 ALA A N 1
ATOM 1589 C CA . ALA A 1 206 ? -9.033 3.626 23.477 1.00 91.06 206 ALA A CA 1
ATOM 1590 C C . ALA A 1 206 ? -8.141 3.080 22.342 1.00 91.06 206 ALA A C 1
ATOM 1592 O O . ALA A 1 206 ? -7.441 3.851 21.692 1.00 91.06 206 ALA A O 1
ATOM 1593 N N . GLU A 1 207 ? -8.219 1.776 22.063 1.00 91.06 207 GLU A N 1
ATOM 1594 C CA . GLU A 1 207 ? -7.495 1.116 20.967 1.00 91.06 207 GLU A CA 1
ATOM 1595 C C . GLU A 1 207 ? -7.931 1.653 19.598 1.00 91.06 207 GLU A C 1
ATOM 1597 O O . GLU A 1 207 ? -7.084 1.998 18.782 1.00 91.06 207 GLU A O 1
ATOM 1602 N N . ARG A 1 208 ? -9.242 1.800 19.368 1.00 93.12 208 ARG A N 1
ATOM 1603 C CA . ARG A 1 208 ? -9.822 2.347 18.133 1.00 93.12 208 ARG A CA 1
ATOM 1604 C C . ARG A 1 208 ? -9.408 3.807 17.930 1.00 93.12 208 ARG A C 1
ATOM 1606 O O . ARG A 1 208 ? -9.010 4.178 16.832 1.00 93.12 208 ARG A O 1
ATOM 1613 N N . LYS A 1 209 ? -9.396 4.621 18.993 1.00 92.88 209 LYS A N 1
ATOM 1614 C CA . LYS A 1 209 ? -8.883 6.007 18.945 1.00 92.88 209 LYS A CA 1
ATOM 1615 C C . LYS A 1 209 ? -7.380 6.075 18.653 1.00 92.88 209 LYS A C 1
ATOM 1617 O O . LYS A 1 209 ? -6.949 6.958 17.914 1.00 92.88 209 LYS A O 1
ATOM 1622 N N . HIS A 1 210 ? -6.589 5.149 19.199 1.00 92.81 210 HIS A N 1
ATOM 1623 C CA . HIS A 1 210 ? -5.163 5.030 18.886 1.00 92.81 210 HIS A CA 1
ATOM 1624 C C . HIS A 1 210 ? -4.929 4.559 17.443 1.00 92.81 210 HIS A C 1
ATOM 1626 O O . HIS A 1 210 ? -4.052 5.083 16.765 1.00 92.81 210 HIS A O 1
ATOM 1632 N N . ALA A 1 211 ? -5.734 3.618 16.946 1.00 93.44 211 ALA A N 1
ATOM 1633 C CA . ALA A 1 211 ? -5.686 3.180 15.557 1.00 93.44 211 ALA A CA 1
ATOM 1634 C C . 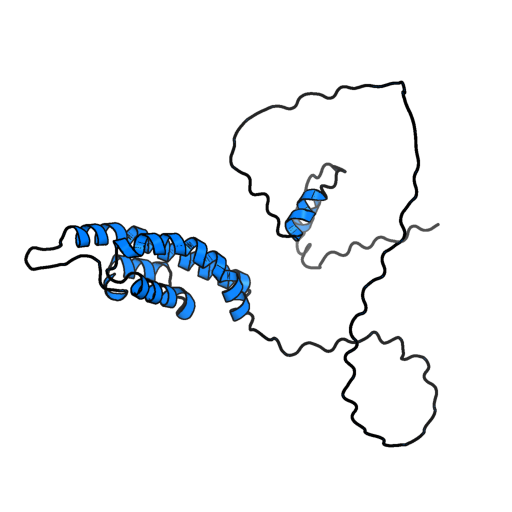ALA A 1 211 ? -5.953 4.353 14.611 1.00 93.44 211 ALA A C 1
ATOM 1636 O O . ALA A 1 211 ? -5.115 4.642 13.760 1.00 93.44 211 ALA A O 1
ATOM 1637 N N . LEU A 1 212 ? -7.054 5.085 14.825 1.00 92.44 212 LEU A N 1
ATOM 1638 C CA . LEU A 1 212 ? -7.427 6.251 14.021 1.00 92.44 212 LEU A CA 1
ATOM 1639 C C . LEU A 1 212 ? -6.318 7.318 13.977 1.00 92.44 212 LEU A C 1
ATOM 1641 O O . LEU A 1 212 ? -6.003 7.811 12.898 1.00 92.44 212 LEU A O 1
ATOM 1645 N N . SER A 1 213 ? -5.658 7.625 15.102 1.00 94.69 213 SER A N 1
ATOM 1646 C CA . SER A 1 213 ? -4.571 8.624 15.132 1.00 94.69 213 SER A CA 1
ATOM 1647 C C . SER A 1 213 ? -3.263 8.174 14.462 1.00 94.69 213 SER A C 1
ATOM 1649 O O . SER A 1 213 ? -2.371 8.995 14.239 1.00 94.69 213 SER A O 1
ATOM 1651 N N . ARG A 1 214 ? -3.130 6.885 14.120 1.00 95.50 214 ARG A N 1
ATOM 1652 C CA . ARG A 1 214 ? -1.980 6.321 13.394 1.00 95.50 214 ARG A CA 1
ATOM 1653 C C . ARG A 1 214 ? -2.208 6.170 11.888 1.00 95.50 214 ARG A C 1
ATOM 1655 O O . ARG A 1 214 ? -1.227 5.974 11.168 1.00 95.50 214 ARG A O 1
ATOM 1662 N N . ILE A 1 215 ? -3.447 6.286 11.399 1.00 96.31 215 ILE A N 1
ATOM 1663 C CA . ILE A 1 215 ? -3.770 6.048 9.982 1.00 96.31 215 ILE A CA 1
ATOM 1664 C C . ILE A 1 215 ? -3.014 7.006 9.059 1.00 96.31 215 ILE A C 1
ATOM 1666 O O . ILE A 1 215 ? -2.388 6.539 8.115 1.00 96.31 215 ILE A O 1
ATOM 1670 N N . ASP A 1 216 ? -2.999 8.313 9.331 1.00 97.19 216 ASP A N 1
ATOM 1671 C CA . ASP A 1 216 ? -2.354 9.287 8.431 1.00 97.19 216 ASP A CA 1
ATOM 1672 C C . ASP A 1 216 ? -0.833 9.086 8.316 1.00 97.19 216 ASP A C 1
ATOM 1674 O O . ASP A 1 216 ? -0.234 9.343 7.265 1.00 97.19 216 ASP A O 1
ATOM 1678 N N . ALA A 1 217 ? -0.199 8.568 9.373 1.00 97.31 217 ALA A N 1
ATOM 1679 C CA . ALA A 1 217 ? 1.200 8.155 9.332 1.00 97.31 217 ALA A CA 1
ATOM 1680 C C . ALA A 1 217 ? 1.379 6.924 8.427 1.00 97.31 217 ALA A C 1
ATOM 1682 O O . ALA A 1 217 ? 2.233 6.934 7.538 1.00 97.31 217 ALA A O 1
ATOM 1683 N N . LEU A 1 218 ? 0.532 5.898 8.586 1.00 97.56 218 LEU A N 1
ATOM 1684 C CA . LEU A 1 218 ? 0.542 4.714 7.723 1.00 97.56 218 LEU A CA 1
ATOM 1685 C C . LEU A 1 218 ? 0.289 5.094 6.253 1.00 97.56 218 LEU A C 1
ATOM 1687 O O . LEU A 1 218 ? 1.085 4.734 5.389 1.00 97.56 218 LEU A O 1
ATOM 1691 N N . ALA A 1 219 ? -0.743 5.893 5.973 1.00 97.56 219 ALA A N 1
ATOM 1692 C CA . ALA A 1 219 ? -1.072 6.404 4.644 1.00 97.56 219 ALA A CA 1
ATOM 1693 C C . ALA A 1 219 ? 0.077 7.214 4.022 1.00 97.56 219 ALA A C 1
ATOM 1695 O O . ALA A 1 219 ? 0.353 7.086 2.827 1.00 97.56 219 ALA A O 1
ATOM 1696 N N . SER A 1 220 ? 0.814 7.985 4.826 1.00 98.25 220 SER A N 1
ATOM 1697 C CA . SER A 1 220 ? 2.004 8.709 4.363 1.00 98.25 220 SER A CA 1
ATOM 1698 C C . SER A 1 220 ? 3.136 7.773 3.925 1.00 98.25 220 SER A C 1
ATOM 1700 O O . SER A 1 220 ? 3.755 8.032 2.889 1.00 98.25 220 SER A O 1
ATOM 1702 N N . HIS A 1 221 ? 3.381 6.678 4.652 1.00 98.00 221 HIS A N 1
ATOM 1703 C CA . HIS A 1 221 ? 4.378 5.670 4.270 1.00 98.00 221 HIS A CA 1
ATOM 1704 C C . HIS A 1 221 ? 3.930 4.822 3.071 1.00 98.00 221 HIS A C 1
ATOM 1706 O O . HIS A 1 221 ? 4.725 4.622 2.155 1.00 98.00 221 HIS A O 1
ATOM 1712 N N . VAL A 1 222 ? 2.653 4.427 3.011 1.00 97.75 222 VAL A N 1
ATOM 1713 C CA . VAL A 1 222 ? 2.037 3.742 1.856 1.00 97.75 222 VAL A CA 1
ATOM 1714 C C . VAL A 1 222 ? 2.155 4.593 0.584 1.00 97.75 222 VAL A C 1
ATOM 1716 O O . VAL A 1 222 ? 2.563 4.102 -0.467 1.00 97.75 222 VAL A O 1
ATOM 1719 N N . ARG A 1 223 ? 1.888 5.903 0.677 1.00 98.06 223 ARG A N 1
ATOM 1720 C CA . ARG A 1 223 ? 2.088 6.851 -0.431 1.00 98.06 223 ARG A CA 1
ATOM 1721 C C . ARG A 1 223 ? 3.547 6.930 -0.874 1.00 98.06 223 ARG A C 1
ATOM 1723 O O . ARG A 1 223 ? 3.821 7.060 -2.066 1.00 98.06 223 ARG A O 1
ATOM 1730 N N . GLN A 1 224 ? 4.478 6.938 0.078 1.00 97.88 224 GLN A N 1
ATOM 1731 C CA . GLN A 1 224 ? 5.902 7.090 -0.204 1.00 97.88 224 GLN A CA 1
ATOM 1732 C C . GLN A 1 224 ? 6.466 5.846 -0.900 1.00 97.88 224 GLN A C 1
ATOM 1734 O O . GLN A 1 224 ? 7.088 5.982 -1.954 1.00 97.88 224 GLN A O 1
ATOM 1739 N N . SER A 1 225 ? 6.180 4.648 -0.382 1.00 97.38 225 SER A N 1
ATOM 1740 C CA . SER A 1 225 ? 6.598 3.389 -1.006 1.00 97.38 225 SER A CA 1
ATOM 1741 C C . SER A 1 225 ? 6.002 3.225 -2.409 1.00 97.38 225 SER A C 1
ATOM 1743 O O . SER A 1 225 ? 6.734 2.895 -3.341 1.00 97.38 225 SER A O 1
ATOM 1745 N N . ALA A 1 226 ? 4.719 3.554 -2.603 1.00 97.25 226 ALA A N 1
ATOM 1746 C CA . ALA A 1 226 ? 4.067 3.518 -3.913 1.00 97.25 226 ALA A CA 1
ATOM 1747 C C . ALA A 1 226 ? 4.700 4.499 -4.924 1.00 97.25 226 ALA A C 1
ATOM 1749 O O . ALA A 1 226 ? 4.949 4.134 -6.074 1.00 97.25 226 ALA A O 1
ATOM 1750 N N . LYS A 1 227 ? 5.060 5.719 -4.496 1.00 97.19 227 LYS A N 1
ATOM 1751 C CA . LYS A 1 227 ? 5.822 6.667 -5.334 1.00 97.19 227 LYS A CA 1
ATOM 1752 C C . LYS A 1 227 ? 7.220 6.154 -5.684 1.00 97.19 227 LYS A C 1
ATOM 1754 O O . LYS A 1 227 ? 7.681 6.366 -6.807 1.00 97.19 227 LYS A O 1
ATOM 1759 N N . THR A 1 228 ? 7.901 5.498 -4.745 1.00 96.81 228 THR A N 1
ATOM 1760 C CA . THR A 1 228 ? 9.214 4.883 -4.986 1.00 96.81 228 THR A CA 1
ATOM 1761 C C . THR A 1 228 ? 9.113 3.722 -5.973 1.00 96.81 228 THR A C 1
ATOM 1763 O O . THR A 1 228 ? 9.937 3.651 -6.886 1.00 96.81 228 THR A O 1
ATOM 1766 N N . TRP A 1 229 ? 8.083 2.876 -5.852 1.00 96.12 229 TRP A N 1
ATOM 1767 C CA . TRP A 1 229 ? 7.766 1.818 -6.815 1.00 96.12 229 TRP A CA 1
ATOM 1768 C C . TRP A 1 229 ? 7.574 2.381 -8.223 1.00 96.12 229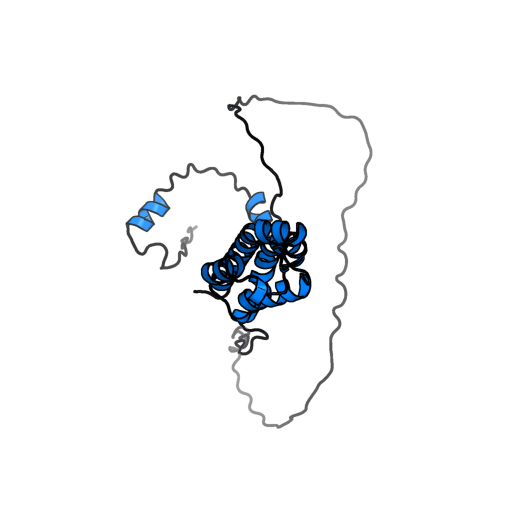 TRP A C 1
ATOM 1770 O O . TRP A 1 229 ? 8.354 2.046 -9.111 1.00 96.12 229 TRP A O 1
ATOM 1780 N N . GLN A 1 230 ? 6.625 3.304 -8.415 1.00 95.25 230 GLN A N 1
ATOM 1781 C CA . GLN A 1 230 ? 6.330 3.885 -9.730 1.00 95.25 230 GLN A CA 1
ATOM 1782 C C . GLN A 1 230 ? 7.555 4.562 -10.363 1.00 95.25 230 GLN A C 1
ATOM 1784 O O . GLN A 1 230 ? 7.850 4.336 -11.536 1.00 95.25 230 GLN A O 1
ATOM 1789 N N . ARG A 1 231 ? 8.320 5.345 -9.584 1.00 95.12 231 ARG A N 1
ATOM 1790 C CA . ARG A 1 231 ? 9.547 6.000 -10.070 1.00 95.12 231 ARG A CA 1
ATOM 1791 C C . ARG A 1 231 ? 10.595 4.987 -10.529 1.00 95.12 231 ARG A C 1
ATOM 1793 O O . ARG A 1 231 ? 11.255 5.215 -11.539 1.00 95.12 231 ARG A O 1
ATOM 1800 N N . ARG A 1 232 ? 10.786 3.902 -9.774 1.00 94.44 232 ARG A N 1
ATOM 1801 C CA . ARG A 1 232 ? 11.768 2.862 -10.105 1.00 94.44 232 ARG A CA 1
ATOM 1802 C C . ARG A 1 232 ? 11.309 2.020 -11.286 1.00 94.44 232 ARG A C 1
ATOM 1804 O O . ARG A 1 232 ? 12.102 1.808 -12.190 1.00 94.44 232 ARG A O 1
ATOM 1811 N N . LEU A 1 233 ? 10.040 1.625 -11.325 1.00 92.44 233 LEU A N 1
ATOM 1812 C CA . LEU A 1 233 ? 9.477 0.869 -12.437 1.00 92.44 233 LEU A CA 1
ATOM 1813 C C . LEU A 1 233 ? 9.611 1.646 -13.757 1.00 92.44 233 LEU A C 1
ATOM 1815 O O . LEU A 1 233 ? 10.107 1.090 -14.731 1.00 92.44 233 LEU A O 1
ATOM 1819 N N . ALA A 1 234 ? 9.286 2.944 -13.768 1.00 91.38 234 ALA A N 1
ATOM 1820 C CA . ALA A 1 234 ? 9.463 3.803 -14.943 1.00 91.38 234 ALA A CA 1
ATOM 1821 C C . ALA A 1 234 ? 10.938 3.966 -15.365 1.00 91.38 234 ALA A C 1
ATOM 1823 O O . ALA A 1 234 ? 11.240 3.969 -16.555 1.00 91.38 234 ALA A O 1
ATOM 1824 N N . ALA A 1 235 ? 11.863 4.072 -14.404 1.00 91.38 235 ALA A N 1
ATOM 1825 C CA . ALA A 1 235 ? 13.294 4.189 -14.691 1.00 91.38 235 ALA A CA 1
ATOM 1826 C C . ALA A 1 235 ? 13.904 2.897 -15.267 1.00 91.38 235 ALA A C 1
ATOM 1828 O O . ALA A 1 235 ? 14.779 2.969 -16.124 1.00 91.38 235 ALA A O 1
ATOM 1829 N N . GLU A 1 236 ? 13.454 1.727 -14.806 1.00 88.56 236 GLU A N 1
ATOM 1830 C CA . GLU A 1 236 ? 13.998 0.425 -15.222 1.00 88.56 236 GLU A CA 1
ATOM 1831 C C . GLU A 1 236 ? 13.305 -0.135 -16.481 1.00 88.56 236 GLU A C 1
ATOM 1833 O O . GLU A 1 236 ? 13.926 -0.883 -17.232 1.00 88.56 236 GLU A O 1
ATOM 1838 N N . CYS A 1 237 ? 12.041 0.229 -16.747 1.00 86.12 237 CYS A N 1
ATOM 1839 C CA . CYS A 1 237 ? 11.318 -0.217 -17.950 1.00 86.12 237 CYS A CA 1
ATOM 1840 C C . CYS A 1 237 ? 11.640 0.602 -19.213 1.00 86.12 237 CYS A C 1
ATOM 1842 O O . CYS A 1 237 ? 11.302 0.157 -20.306 1.00 86.12 237 CYS A O 1
ATOM 1844 N N . GLY A 1 238 ? 12.290 1.764 -19.070 1.00 72.12 238 GLY A N 1
ATOM 1845 C CA . GLY A 1 238 ? 12.622 2.668 -20.175 1.00 72.12 238 GLY A CA 1
ATOM 1846 C C . GLY A 1 238 ? 11.404 3.431 -20.702 1.00 72.12 238 GLY A C 1
ATOM 1847 O O . GLY A 1 238 ? 10.686 2.937 -21.569 1.00 72.12 238 GLY A O 1
ATOM 1848 N N . SER A 1 239 ? 11.188 4.640 -20.175 1.00 50.03 239 SER A N 1
ATOM 1849 C CA . SER A 1 239 ? 10.234 5.613 -20.734 1.00 50.03 239 SER A CA 1
ATOM 1850 C C . SER A 1 239 ? 10.775 6.332 -21.971 1.00 50.03 239 SER A C 1
ATOM 1852 O O . SER A 1 239 ? 12.014 6.409 -22.121 1.00 50.03 239 SER A O 1
#

Secondary structure (DSSP, 8-state):
-PPPP------TTTTSSHHHHHHHHTS---------HHHHHHHHHT-------------------------------------PPPPPPP--------------------TT-TTS---PPP----SS-HHHHHHHHHHHHHHHHHHHHHHHHHHHBSSHHHHHHHHHHHHHTS---HHHHHHHHHH-GGGTSPBSS-EETTEE-HHHHHHHHHHHHHHHHHHHHHHHHHHHHHHHHT-